Protein AF-A0A0F7CPS7-F1 (afdb_monomer)

Foldseek 3Di:
DDDDDDDDDDDDDDDDDDDDDDDDDDDDDDDDDDDDDDDDDDDDDDDDDDDPDDDDPPDPPDPPDQPAQADDPQADSQQAKDFDFPQWAWDLVQWDDDDRHWIKTWTAHPVGWIKMKTKDFADVPDDWDDWDWDDPPQKIKIWTDDPRMIIIIIGSDPPDDPVSRVNRSVRMDRGGRNRNCVRNPDDPPPDPDPPPPQDPDDPPDDDDDPPPDD

Structure (mmCIF, N/CA/C/O backbone):
data_AF-A0A0F7CPS7-F1
#
_entry.id   AF-A0A0F7CPS7-F1
#
loop_
_atom_site.group_PDB
_atom_site.id
_atom_site.type_symbol
_atom_site.label_atom_id
_atom_site.label_alt_id
_atom_site.label_comp_id
_atom_site.label_asym_id
_atom_site.label_entity_id
_atom_site.label_seq_id
_atom_site.pdbx_PDB_ins_code
_atom_site.Cartn_x
_atom_site.Cartn_y
_atom_site.Cartn_z
_atom_site.occupancy
_atom_site.B_iso_or_equiv
_atom_site.auth_seq_id
_atom_site.auth_comp_id
_atom_site.auth_asym_id
_atom_site.auth_atom_id
_atom_site.pdbx_PDB_model_num
ATOM 1 N N . MET A 1 1 ? 43.759 10.914 8.140 1.00 43.25 1 MET A N 1
ATOM 2 C CA . MET A 1 1 ? 42.700 11.676 7.437 1.00 43.25 1 MET A CA 1
ATOM 3 C C . MET A 1 1 ? 42.920 11.512 5.942 1.00 43.25 1 MET A C 1
ATOM 5 O O . MET A 1 1 ? 44.045 11.711 5.507 1.00 43.25 1 MET A O 1
ATOM 9 N N . ILE A 1 2 ? 41.895 11.122 5.181 1.00 43.28 2 ILE A N 1
ATOM 10 C CA . ILE A 1 2 ? 41.955 10.962 3.717 1.00 43.28 2 ILE A CA 1
ATOM 11 C C . ILE A 1 2 ? 40.740 11.704 3.136 1.00 43.28 2 ILE A C 1
ATOM 13 O O . ILE A 1 2 ? 39.625 11.405 3.561 1.00 43.28 2 ILE A O 1
ATOM 17 N N . PRO A 1 3 ? 40.907 12.678 2.223 1.00 52.75 3 PRO A N 1
ATOM 18 C CA . PRO A 1 3 ? 39.779 13.408 1.651 1.00 52.75 3 PRO A CA 1
ATOM 19 C C . PRO A 1 3 ? 39.120 12.609 0.516 1.00 52.75 3 PRO A C 1
ATOM 21 O O . PRO A 1 3 ? 39.772 12.284 -0.479 1.00 52.75 3 PRO A O 1
ATOM 24 N N . GLN A 1 4 ? 37.818 12.327 0.622 1.00 44.09 4 GLN A N 1
ATOM 25 C CA . GLN A 1 4 ? 37.060 11.768 -0.502 1.00 44.09 4 GLN A CA 1
ATOM 26 C C . GLN A 1 4 ? 36.864 12.810 -1.613 1.00 44.09 4 GLN A C 1
ATOM 28 O O . GLN A 1 4 ? 36.537 13.969 -1.360 1.00 44.09 4 GLN A O 1
ATOM 33 N N . ARG A 1 5 ? 37.029 12.379 -2.869 1.00 46.25 5 ARG A N 1
ATOM 34 C CA . ARG A 1 5 ? 36.699 13.170 -4.063 1.00 46.25 5 ARG A CA 1
ATOM 35 C C . ARG A 1 5 ? 35.263 12.882 -4.503 1.00 46.25 5 ARG A C 1
ATOM 37 O O . ARG A 1 5 ? 34.995 11.813 -5.045 1.00 46.25 5 ARG A O 1
ATOM 44 N N . SER A 1 6 ? 34.362 13.845 -4.335 1.00 44.12 6 SER A N 1
ATOM 45 C CA . SER A 1 6 ? 32.970 13.738 -4.791 1.00 44.12 6 SER A CA 1
ATOM 46 C C . SER A 1 6 ? 32.868 13.830 -6.320 1.00 44.12 6 SER A C 1
ATOM 48 O O . SER A 1 6 ? 32.959 14.915 -6.898 1.00 44.12 6 SER A O 1
ATOM 50 N N . ALA A 1 7 ? 32.661 12.698 -6.994 1.00 48.28 7 ALA A N 1
ATOM 51 C CA . ALA A 1 7 ? 32.502 12.643 -8.447 1.00 48.28 7 ALA A CA 1
ATOM 52 C C . ALA A 1 7 ? 31.068 13.013 -8.875 1.00 48.28 7 ALA A C 1
ATOM 54 O O . ALA A 1 7 ? 30.183 12.163 -8.936 1.00 48.28 7 ALA A O 1
ATOM 55 N N . ARG A 1 8 ? 30.829 14.289 -9.210 1.00 52.19 8 ARG A N 1
ATOM 56 C CA . ARG A 1 8 ? 29.546 14.739 -9.783 1.00 52.19 8 ARG A CA 1
ATOM 57 C C . ARG A 1 8 ? 29.372 14.213 -11.216 1.00 52.19 8 ARG A C 1
ATOM 59 O O . ARG A 1 8 ? 29.856 14.842 -12.157 1.00 52.19 8 ARG A O 1
ATOM 66 N N . ARG A 1 9 ? 28.645 13.107 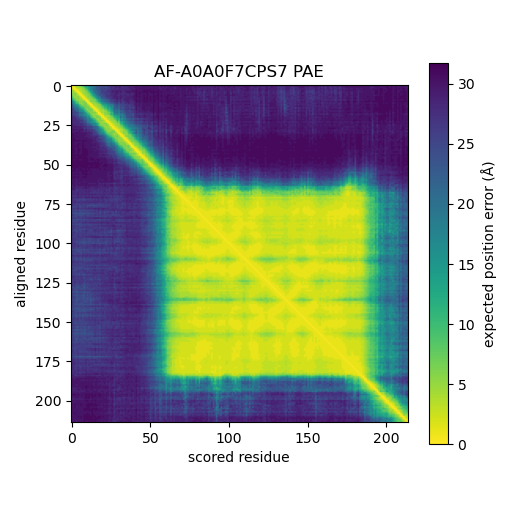-11.404 1.00 51.22 9 ARG A N 1
ATOM 67 C CA . ARG A 1 9 ? 28.102 12.749 -12.725 1.00 51.22 9 ARG A CA 1
ATOM 68 C C . ARG A 1 9 ? 26.898 13.639 -13.036 1.00 51.22 9 ARG A C 1
ATOM 70 O O . ARG A 1 9 ? 25.947 13.688 -12.267 1.00 51.22 9 ARG A O 1
ATOM 77 N N . ARG A 1 10 ? 26.951 14.335 -14.172 1.00 53.69 10 ARG A N 1
ATOM 78 C CA . ARG A 1 10 ? 25.759 14.888 -14.826 1.00 53.69 10 ARG A CA 1
ATOM 79 C C . ARG A 1 10 ? 25.170 13.774 -15.690 1.00 53.69 10 ARG A C 1
ATOM 81 O O . ARG A 1 10 ? 25.932 13.142 -16.419 1.00 53.69 10 ARG A O 1
ATOM 88 N N . LEU A 1 11 ? 23.863 13.551 -15.619 1.00 44.97 11 LEU A N 1
ATOM 89 C CA . LEU A 1 11 ? 23.130 12.772 -16.617 1.00 44.97 11 LEU A CA 1
ATOM 90 C C . LEU A 1 11 ? 22.295 13.718 -17.480 1.00 44.97 11 LEU A C 1
ATOM 92 O O . LEU A 1 11 ? 21.886 14.789 -17.031 1.00 44.97 11 LEU A O 1
ATOM 96 N N . THR A 1 12 ? 22.136 13.342 -18.743 1.00 43.84 12 THR A N 1
ATOM 97 C CA . THR A 1 12 ? 21.610 14.208 -19.799 1.00 43.84 12 THR A CA 1
ATOM 98 C C . THR A 1 12 ? 20.183 13.791 -20.117 1.00 43.84 12 THR A C 1
ATOM 100 O O . THR A 1 12 ? 19.960 12.651 -20.516 1.00 43.84 12 THR A O 1
ATOM 103 N N . THR A 1 13 ? 19.221 14.697 -19.953 1.00 39.47 13 THR A N 1
ATOM 104 C CA . THR A 1 13 ? 17.819 14.433 -20.293 1.00 39.47 13 THR A CA 1
ATOM 105 C C . THR A 1 13 ? 17.659 14.284 -21.805 1.00 39.47 13 THR A C 1
ATOM 107 O O . THR A 1 13 ? 17.805 15.260 -22.539 1.00 39.47 13 THR A O 1
ATOM 110 N N . THR A 1 14 ? 17.321 13.080 -22.262 1.00 49.28 14 THR A N 1
ATOM 111 C CA . THR A 1 14 ? 16.888 12.821 -23.641 1.00 49.28 14 THR A CA 1
ATOM 112 C C . THR A 1 14 ? 15.382 12.600 -23.629 1.00 49.28 14 THR A C 1
ATOM 114 O O . THR A 1 14 ? 14.909 11.597 -23.103 1.00 49.28 14 THR A O 1
ATOM 117 N N . VAL A 1 15 ? 14.626 13.542 -24.191 1.00 48.16 15 VAL A N 1
ATOM 118 C CA . VAL A 1 15 ? 13.176 13.401 -24.378 1.00 48.16 15 VAL A CA 1
ATOM 119 C C . VAL A 1 15 ? 12.927 12.546 -25.618 1.00 48.16 15 VAL A C 1
ATOM 121 O O . VAL A 1 15 ? 13.425 12.881 -26.693 1.00 48.16 15 VAL A O 1
ATOM 124 N N . LEU A 1 16 ? 12.146 11.473 -25.483 1.00 43.84 16 LEU A N 1
ATOM 125 C CA . LEU A 1 16 ? 11.652 10.685 -26.611 1.00 43.84 16 LEU A CA 1
ATOM 126 C C . LEU A 1 16 ? 10.137 10.878 -26.737 1.00 43.84 16 LEU A C 1
ATOM 128 O O . LEU A 1 16 ? 9.399 10.695 -25.774 1.00 43.84 16 LEU A O 1
ATOM 132 N N . LEU A 1 17 ? 9.690 11.275 -27.927 1.00 45.00 17 LEU A N 1
ATOM 133 C CA . LEU A 1 17 ? 8.283 11.491 -28.252 1.00 45.00 17 LEU A CA 1
ATOM 134 C C . LEU A 1 17 ? 7.741 10.234 -28.948 1.00 45.00 17 LEU A C 1
ATOM 136 O O . LEU A 1 17 ? 8.324 9.812 -29.947 1.00 45.00 17 LEU A O 1
ATOM 140 N N . LEU A 1 18 ? 6.645 9.651 -28.453 1.00 39.38 18 LEU A N 1
ATOM 141 C CA . LEU A 1 18 ? 6.032 8.454 -29.042 1.00 39.38 18 LEU A CA 1
ATOM 142 C C . LEU A 1 18 ? 4.661 8.795 -29.670 1.00 39.38 18 LEU A C 1
ATOM 144 O O . LEU A 1 18 ? 3.846 9.432 -29.003 1.00 39.38 18 LEU A O 1
ATOM 148 N N . PRO A 1 19 ? 4.395 8.433 -30.941 1.00 49.16 19 PRO A N 1
ATOM 149 C CA . PRO A 1 19 ? 3.148 8.784 -31.620 1.00 49.16 19 PRO A CA 1
ATOM 150 C C . PRO A 1 19 ? 2.018 7.773 -31.363 1.00 49.16 19 PRO A C 1
ATOM 152 O O . PRO A 1 19 ? 2.243 6.565 -31.340 1.00 49.16 19 PRO A O 1
ATOM 155 N N . LEU A 1 20 ? 0.782 8.275 -31.271 1.00 48.66 20 LEU A N 1
ATOM 156 C CA . LEU A 1 20 ? -0.437 7.459 -31.331 1.00 48.66 20 LEU A CA 1
ATOM 157 C C . LEU A 1 20 ? -0.562 6.749 -32.690 1.00 48.66 20 LEU A C 1
ATOM 159 O O . LEU A 1 20 ? -0.395 7.380 -33.735 1.00 48.66 20 LEU A O 1
ATOM 163 N N . LEU A 1 21 ? -0.987 5.483 -32.673 1.00 46.47 21 LEU A N 1
ATOM 164 C CA . LEU A 1 21 ? -1.561 4.787 -33.828 1.00 46.47 21 LEU A CA 1
ATOM 165 C C . LEU A 1 21 ? -2.890 4.133 -33.420 1.00 46.47 21 LEU A C 1
ATOM 167 O O . LEU A 1 21 ? -2.996 3.576 -32.332 1.00 46.47 21 LEU A O 1
ATOM 171 N N . ALA A 1 22 ? -3.901 4.211 -34.286 1.00 46.78 22 ALA A N 1
ATOM 172 C CA . ALA A 1 22 ? -5.241 3.690 -34.014 1.00 46.78 22 ALA A CA 1
ATOM 173 C C . ALA A 1 22 ? -5.440 2.269 -34.572 1.00 46.78 22 ALA A C 1
ATOM 175 O O . ALA A 1 22 ? -4.937 1.943 -35.647 1.00 46.78 22 ALA A O 1
ATOM 176 N N . LEU A 1 23 ? -6.234 1.458 -33.867 1.00 57.69 23 LEU A N 1
ATOM 177 C CA . LEU A 1 23 ? -6.642 0.110 -34.273 1.00 57.69 23 LEU A CA 1
ATOM 178 C C . LEU A 1 23 ? -8.122 0.103 -34.708 1.00 57.69 23 LEU A C 1
ATOM 180 O O . LEU A 1 23 ? -8.965 0.600 -33.960 1.00 57.69 23 LEU A O 1
ATOM 184 N N . PRO A 1 24 ? -8.472 -0.456 -35.882 1.00 56.38 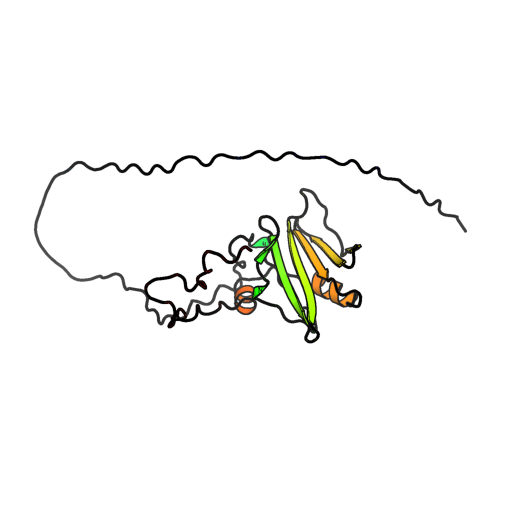24 PRO A N 1
ATOM 185 C CA . PRO A 1 24 ? -9.862 -0.643 -36.288 1.00 56.38 24 PRO A CA 1
ATOM 186 C C . PRO A 1 24 ? -10.440 -1.952 -35.723 1.00 56.38 24 PRO A C 1
ATOM 188 O O . PRO A 1 24 ? -9.882 -3.026 -35.929 1.00 56.38 24 PRO A O 1
ATOM 191 N N . LEU A 1 25 ? -11.599 -1.875 -35.064 1.00 51.16 25 LEU A N 1
ATOM 192 C CA . LEU A 1 25 ? -12.397 -3.050 -34.690 1.00 51.16 25 LEU A CA 1
ATOM 193 C C . LEU A 1 25 ? -13.113 -3.621 -35.925 1.00 51.16 25 LEU A C 1
ATOM 195 O O . LEU A 1 25 ? -13.781 -2.879 -36.647 1.00 51.16 25 LEU A O 1
ATOM 199 N N . THR A 1 26 ? -13.029 -4.937 -36.147 1.00 60.25 26 THR A N 1
ATOM 200 C CA . THR A 1 26 ? -13.682 -5.605 -37.288 1.00 60.25 26 THR A CA 1
ATOM 201 C C . THR A 1 26 ? -14.438 -6.878 -36.907 1.00 60.25 26 THR A C 1
ATOM 203 O O . THR A 1 26 ? -13.822 -7.879 -36.564 1.00 60.25 26 THR A O 1
ATOM 206 N N . ALA A 1 27 ? -15.756 -6.818 -37.129 1.00 52.47 27 ALA A N 1
ATOM 207 C CA . ALA A 1 27 ? -16.698 -7.910 -37.413 1.00 52.47 27 ALA A CA 1
ATOM 208 C C . ALA A 1 27 ? -16.942 -9.020 -36.362 1.00 52.47 27 ALA A C 1
ATOM 210 O O . ALA A 1 27 ? -16.098 -9.866 -36.088 1.00 52.47 27 ALA A O 1
ATOM 211 N N . CYS A 1 28 ? -18.202 -9.110 -35.920 1.00 53.16 28 CYS A N 1
ATOM 212 C CA . CYS A 1 28 ? -18.802 -10.355 -35.431 1.00 53.16 28 CYS A CA 1
ATOM 213 C C . CYS A 1 28 ? -19.165 -11.280 -36.611 1.00 53.16 28 CYS A C 1
ATOM 215 O O . CYS A 1 28 ? -19.476 -10.791 -37.698 1.00 53.16 28 CYS A O 1
ATOM 217 N N . GLY A 1 29 ? -19.235 -12.594 -36.378 1.00 44.75 29 GLY A N 1
ATOM 218 C CA . GLY A 1 29 ? -19.701 -13.562 -37.379 1.00 44.75 29 GLY A CA 1
ATOM 219 C C . GLY A 1 29 ? -19.988 -14.942 -36.787 1.00 44.75 29 GLY A C 1
ATOM 220 O O . GLY A 1 29 ? -19.100 -15.786 -36.739 1.00 44.75 29 GLY A O 1
ATOM 221 N N . SER A 1 30 ? -21.231 -15.171 -36.353 1.00 52.03 30 SER A N 1
ATOM 222 C CA . SER A 1 30 ? -21.700 -16.472 -35.850 1.00 52.03 30 SER A CA 1
ATOM 223 C C . SER A 1 30 ? -22.669 -17.099 -36.852 1.00 52.03 30 SER A C 1
ATOM 225 O O . SER A 1 30 ? -23.877 -16.878 -36.777 1.00 52.03 30 SER A O 1
ATOM 227 N N . GLU A 1 31 ? -22.146 -17.865 -37.808 1.00 51.00 31 GLU A N 1
ATOM 228 C CA . GLU A 1 31 ? -22.962 -18.598 -38.783 1.00 51.00 31 GLU A CA 1
ATOM 229 C C . GLU A 1 31 ? -23.347 -19.983 -38.245 1.00 51.00 31 GLU A C 1
ATOM 231 O O . GLU A 1 31 ? -22.496 -20.794 -37.879 1.00 51.00 31 GLU A O 1
ATOM 236 N N . GLY A 1 32 ? -24.653 -20.255 -38.186 1.00 42.78 32 GLY A N 1
ATOM 237 C CA . GLY A 1 32 ? -25.184 -21.567 -37.820 1.00 42.78 32 GLY A CA 1
ATOM 238 C C . GLY A 1 32 ? -25.246 -22.518 -39.017 1.00 42.78 32 GLY A C 1
ATOM 239 O O . GLY A 1 32 ? -25.474 -22.093 -40.147 1.00 42.78 32 GLY A O 1
ATOM 240 N N . SER A 1 33 ? -25.121 -23.821 -38.760 1.00 43.56 33 SER A N 1
ATOM 241 C CA . SER A 1 33 ? -25.353 -24.878 -39.751 1.00 43.56 33 SER A CA 1
ATOM 242 C C . SER A 1 33 ? -26.352 -25.895 -39.204 1.00 43.56 33 SER A C 1
ATOM 244 O O . SER A 1 33 ? -26.282 -26.263 -38.031 1.00 43.56 33 SER A O 1
ATOM 246 N N . ALA A 1 34 ? -27.308 -26.322 -40.033 1.00 36.66 34 ALA A N 1
ATOM 247 C CA . ALA A 1 34 ? -28.474 -27.085 -39.596 1.00 36.66 34 ALA A CA 1
ATOM 248 C C . ALA A 1 34 ? -28.659 -28.397 -40.377 1.00 36.66 34 ALA A C 1
ATOM 250 O O . ALA A 1 34 ? -29.047 -28.375 -41.544 1.00 36.66 34 ALA A O 1
ATOM 251 N N . ALA A 1 35 ? -28.518 -29.516 -39.653 1.00 41.81 35 ALA A N 1
ATOM 252 C CA . ALA A 1 35 ? -29.002 -30.862 -40.000 1.00 41.81 35 ALA A CA 1
ATOM 253 C C . ALA A 1 35 ? -28.383 -31.504 -41.283 1.00 41.81 35 ALA A C 1
ATOM 255 O O . ALA A 1 35 ? -27.604 -30.858 -41.984 1.00 41.81 35 ALA A O 1
ATOM 256 N N . PRO A 1 36 ? -28.603 -32.816 -41.538 1.00 46.09 36 PRO A N 1
ATOM 257 C CA . PRO A 1 36 ? -29.934 -33.374 -41.794 1.00 46.09 36 PRO A CA 1
ATOM 258 C C . PRO A 1 36 ? -30.339 -34.592 -40.933 1.00 46.09 36 PRO A C 1
ATOM 260 O O . PRO A 1 36 ? -29.538 -35.230 -40.257 1.00 46.09 36 PRO A O 1
ATOM 263 N N . ALA A 1 37 ? -31.635 -34.896 -41.018 1.00 35.03 37 ALA A N 1
ATOM 264 C CA . ALA A 1 37 ? -32.318 -36.135 -40.626 1.00 35.03 37 ALA A CA 1
ATOM 265 C C . ALA A 1 37 ? -31.817 -37.382 -41.407 1.00 35.03 37 ALA A C 1
ATOM 267 O O . ALA A 1 37 ? -31.215 -37.219 -42.466 1.00 35.03 37 ALA A O 1
ATOM 268 N N . ALA A 1 38 ? -32.124 -38.638 -41.047 1.00 38.50 38 ALA A N 1
ATOM 269 C CA . ALA A 1 38 ? -32.603 -39.276 -39.802 1.00 38.50 38 ALA A CA 1
ATOM 270 C C . ALA A 1 38 ? -32.653 -40.810 -40.021 1.00 38.50 38 ALA A C 1
ATOM 272 O O . ALA A 1 38 ? -32.641 -41.253 -41.166 1.00 38.50 38 ALA A O 1
ATOM 273 N N . GLU A 1 39 ? -32.838 -41.604 -38.960 1.00 33.28 39 GLU A N 1
ATOM 274 C CA . GLU A 1 39 ? -33.549 -42.896 -39.034 1.00 33.28 39 GLU A CA 1
ATOM 275 C C . GLU A 1 39 ? -34.284 -43.160 -37.699 1.00 33.28 39 GLU A C 1
ATOM 277 O O . GLU A 1 39 ? -34.026 -42.457 -36.721 1.00 33.28 39 GLU A O 1
ATOM 282 N N . ALA A 1 40 ? -35.253 -44.085 -37.657 1.00 38.44 40 ALA A N 1
ATOM 283 C CA . ALA A 1 40 ? -36.247 -44.164 -36.576 1.00 38.44 40 ALA A CA 1
ATOM 284 C C . ALA A 1 40 ? -36.501 -45.587 -36.041 1.00 38.44 40 ALA A C 1
ATOM 286 O O . ALA A 1 40 ? -36.618 -46.535 -36.816 1.00 38.44 40 ALA A O 1
ATOM 287 N N . ALA A 1 41 ? -36.686 -45.702 -34.720 1.00 36.25 41 ALA A N 1
ATOM 288 C CA . ALA A 1 41 ? -37.250 -46.867 -34.032 1.00 36.25 41 ALA A CA 1
ATOM 289 C C . ALA A 1 41 ? -37.911 -46.441 -32.700 1.00 36.25 41 ALA A C 1
ATOM 291 O O . ALA A 1 41 ? -37.360 -45.611 -31.982 1.00 36.25 41 ALA A O 1
ATOM 292 N N . ASP A 1 42 ? -39.085 -47.003 -32.401 1.00 36.81 42 ASP A N 1
ATOM 293 C CA . ASP A 1 42 ? -39.980 -46.730 -31.255 1.00 36.81 42 ASP A CA 1
ATOM 294 C C . ASP A 1 42 ? -41.008 -47.895 -31.184 1.00 36.81 42 ASP A C 1
ATOM 296 O O . ASP A 1 42 ? -41.212 -48.527 -32.233 1.00 36.81 42 ASP A O 1
ATOM 300 N N . PRO A 1 43 ? -41.684 -48.234 -30.058 1.00 56.56 43 PRO A N 1
ATOM 301 C CA . PRO A 1 43 ? -41.591 -47.751 -28.668 1.00 56.56 43 PRO A CA 1
ATOM 302 C C . PRO A 1 43 ? -40.898 -48.823 -27.763 1.00 56.56 43 PRO A C 1
ATOM 304 O O . PRO A 1 43 ? -40.073 -49.572 -28.276 1.00 56.56 43 PRO A O 1
ATOM 307 N N . THR A 1 44 ? -41.074 -49.037 -26.442 1.00 39.53 44 THR A N 1
ATOM 308 C CA . THR A 1 44 ? -42.144 -48.745 -25.444 1.00 39.53 44 THR A CA 1
ATOM 309 C C . THR A 1 44 ? -41.535 -48.664 -24.002 1.00 39.53 44 THR A C 1
ATOM 311 O O . THR A 1 44 ? -40.335 -48.412 -23.926 1.00 39.53 44 THR A O 1
ATOM 314 N N . PRO A 1 45 ? -42.249 -48.696 -22.844 1.00 49.59 45 PRO A N 1
ATOM 315 C CA . PRO A 1 45 ? -42.149 -47.582 -21.895 1.00 49.59 45 PRO A CA 1
ATOM 316 C C . PRO A 1 45 ? -41.508 -47.880 -20.519 1.00 49.59 45 PRO A C 1
ATOM 318 O O . PRO A 1 45 ? -41.531 -49.006 -20.037 1.00 49.59 45 PRO A O 1
ATOM 321 N N . ALA A 1 46 ? -41.109 -46.782 -19.862 1.00 40.91 46 ALA A N 1
ATOM 322 C CA . ALA A 1 46 ? -41.065 -46.537 -18.411 1.00 40.91 46 ALA A CA 1
ATOM 323 C C . ALA A 1 46 ? -40.256 -47.472 -17.481 1.00 40.91 46 ALA A C 1
ATOM 325 O O . ALA A 1 46 ? -40.689 -48.578 -17.176 1.00 40.91 46 ALA A O 1
ATOM 326 N N . ASP A 1 47 ? -39.242 -46.896 -16.814 1.00 32.62 47 ASP A N 1
ATOM 327 C CA . ASP A 1 47 ? -39.315 -46.781 -15.347 1.00 32.62 47 ASP A CA 1
ATOM 328 C C . ASP A 1 47 ? -38.596 -45.527 -14.779 1.00 32.62 47 ASP A C 1
ATOM 330 O O . ASP A 1 47 ? -37.602 -45.050 -15.317 1.00 32.62 47 ASP A O 1
ATOM 334 N N . THR A 1 48 ? -39.192 -44.998 -13.709 1.00 39.81 48 THR A N 1
ATOM 335 C CA . THR A 1 48 ? -38.720 -44.192 -12.561 1.00 39.81 48 THR A CA 1
ATOM 336 C C . THR A 1 48 ? -37.342 -43.478 -12.533 1.00 39.81 48 THR A C 1
ATOM 338 O O . THR A 1 48 ? -36.285 -44.094 -12.547 1.00 39.81 48 THR A O 1
ATOM 341 N N . SER A 1 49 ? -37.417 -42.170 -12.216 1.00 44.25 49 SER A N 1
ATOM 342 C CA . SER A 1 49 ? -36.476 -41.339 -11.420 1.00 44.25 49 SER A CA 1
ATOM 343 C C . SER A 1 49 ? -35.022 -41.116 -11.878 1.00 44.25 49 SER A C 1
ATOM 345 O O . SER A 1 49 ? -34.123 -41.870 -11.517 1.00 44.25 49 SER A O 1
ATOM 347 N N . ALA A 1 50 ? -34.754 -39.906 -12.383 1.00 40.03 50 ALA A N 1
ATOM 348 C CA . ALA A 1 50 ? -34.143 -38.849 -11.557 1.00 40.03 50 ALA A CA 1
ATOM 349 C C . ALA A 1 50 ? -34.360 -37.470 -12.209 1.00 40.03 50 ALA A C 1
ATOM 351 O O . ALA A 1 50 ? -34.133 -37.312 -13.408 1.00 40.03 50 ALA A O 1
ATOM 352 N N . ALA A 1 51 ? -34.778 -36.469 -11.432 1.00 48.78 51 ALA A N 1
ATOM 353 C CA . ALA A 1 51 ? -34.514 -35.076 -11.789 1.00 48.78 51 ALA A CA 1
ATOM 354 C C . ALA A 1 51 ? -33.119 -34.716 -11.249 1.00 48.78 51 ALA A C 1
ATOM 356 O O . ALA A 1 51 ? -32.766 -35.225 -10.185 1.00 48.78 51 ALA A O 1
ATOM 357 N N . PRO A 1 52 ? -32.322 -33.874 -11.928 1.00 48.28 52 PRO A N 1
ATOM 358 C CA . PRO A 1 52 ? -31.196 -33.238 -11.262 1.00 48.28 52 PRO A CA 1
ATOM 359 C C . PRO A 1 52 ? -31.755 -32.309 -10.181 1.00 48.28 52 PRO A C 1
ATOM 361 O O . PRO A 1 52 ? -32.607 -31.466 -10.481 1.00 48.28 52 PRO A O 1
ATOM 364 N N . ASP A 1 53 ? -31.303 -32.471 -8.940 1.00 46.12 53 ASP A N 1
ATOM 365 C CA . ASP A 1 53 ? -31.638 -31.536 -7.871 1.00 46.12 53 ASP A CA 1
ATOM 366 C C . ASP A 1 53 ? -31.170 -30.129 -8.263 1.00 46.12 53 ASP A C 1
ATOM 368 O O . ASP A 1 53 ? -30.022 -29.918 -8.665 1.00 46.12 53 ASP A O 1
ATOM 372 N N . ALA A 1 54 ? -32.079 -29.158 -8.176 1.00 57.44 54 ALA A N 1
ATOM 373 C CA . ALA A 1 54 ? -31.684 -27.759 -8.205 1.00 57.44 54 ALA A CA 1
ATOM 374 C C . ALA A 1 54 ? -30.971 -27.456 -6.875 1.00 57.44 54 ALA A C 1
ATOM 376 O O . ALA A 1 54 ? -31.497 -27.862 -5.836 1.00 57.44 54 ALA A O 1
ATOM 377 N N . PRO A 1 55 ? -29.809 -26.774 -6.882 1.00 56.00 55 PRO A N 1
ATOM 378 C CA . PRO A 1 55 ? -29.074 -26.487 -5.654 1.00 56.00 55 PRO A CA 1
ATOM 379 C C . PRO A 1 55 ? -29.952 -25.694 -4.681 1.00 56.00 55 PRO A C 1
ATOM 381 O O . PRO A 1 55 ? -30.661 -24.769 -5.092 1.00 56.00 55 PRO A O 1
ATOM 384 N N . ASP A 1 56 ? -29.918 -26.071 -3.403 1.00 56.69 56 ASP A N 1
ATOM 385 C CA . ASP A 1 56 ? -30.689 -25.390 -2.367 1.00 56.69 56 ASP A CA 1
ATOM 386 C C . ASP A 1 56 ? -30.090 -23.987 -2.143 1.00 56.69 56 ASP A C 1
ATOM 388 O O . ASP A 1 56 ? -28.927 -23.885 -1.749 1.00 56.69 56 ASP A O 1
ATOM 392 N N . PRO A 1 57 ? -30.843 -22.887 -2.349 1.00 59.00 57 PRO A N 1
ATOM 393 C CA . PRO A 1 57 ? -30.351 -21.530 -2.091 1.00 59.00 57 PRO A CA 1
ATOM 394 C C . PRO A 1 57 ? -30.112 -21.235 -0.595 1.00 59.00 57 PRO A C 1
ATOM 396 O O . PRO A 1 57 ? -29.789 -20.103 -0.241 1.00 59.00 57 PRO A O 1
ATOM 399 N N . SER A 1 58 ? -30.316 -22.226 0.277 1.00 57.44 58 SER A N 1
ATOM 400 C CA . SER A 1 58 ? -30.068 -22.195 1.720 1.00 57.44 58 SER A CA 1
ATOM 401 C C . SER A 1 58 ? -28.724 -22.818 2.119 1.00 57.44 58 SER A C 1
ATOM 403 O O . SER A 1 58 ? -28.364 -22.749 3.296 1.00 57.44 58 SER A O 1
ATOM 405 N N . GLU A 1 59 ? -28.007 -23.466 1.194 1.00 51.44 59 GLU A N 1
ATOM 406 C CA . GLU A 1 59 ? -26.694 -24.048 1.481 1.00 51.44 59 GLU A CA 1
ATOM 407 C C . GLU A 1 59 ? -25.673 -22.908 1.671 1.00 51.44 59 GLU A C 1
ATOM 409 O O . GLU A 1 59 ? -25.501 -22.084 0.767 1.00 51.44 59 GLU A O 1
ATOM 414 N N . PRO A 1 60 ? -25.042 -22.776 2.856 1.00 59.56 60 PRO A N 1
ATOM 415 C CA . PRO A 1 60 ? -24.047 -21.735 3.074 1.00 59.56 60 PRO A CA 1
ATOM 416 C C . PRO A 1 60 ? -22.865 -21.986 2.138 1.00 59.56 60 PRO A C 1
ATOM 418 O O . PRO A 1 60 ? -22.465 -23.135 1.958 1.00 59.56 60 PRO A O 1
ATOM 421 N N . ALA A 1 61 ? -22.303 -20.919 1.565 1.00 60.28 61 ALA A N 1
ATOM 422 C CA . ALA A 1 61 ? -21.128 -21.033 0.710 1.00 60.28 61 ALA A CA 1
ATOM 423 C C . ALA A 1 61 ? -20.026 -21.820 1.440 1.00 60.28 61 ALA A C 1
ATOM 425 O O . ALA A 1 61 ? -19.645 -21.455 2.556 1.00 60.28 61 ALA A O 1
ATOM 426 N N . ASP A 1 62 ? -19.568 -22.907 0.814 1.00 61.78 62 ASP A N 1
ATOM 427 C CA . ASP A 1 62 ? -18.499 -23.763 1.334 1.00 61.78 62 ASP A CA 1
ATOM 428 C C . ASP A 1 62 ? -17.287 -22.863 1.637 1.00 61.78 62 ASP A C 1
ATOM 430 O O . ASP A 1 62 ? -16.878 -22.105 0.747 1.00 61.78 62 ASP A O 1
ATOM 434 N N . PRO A 1 63 ? -16.773 -22.824 2.884 1.00 64.38 63 PRO A N 1
ATOM 435 C CA . PRO A 1 63 ? -15.736 -21.873 3.258 1.00 64.38 63 PRO A CA 1
ATOM 436 C C . PRO A 1 63 ? -14.523 -22.054 2.349 1.00 64.38 63 PRO A C 1
ATOM 438 O O . 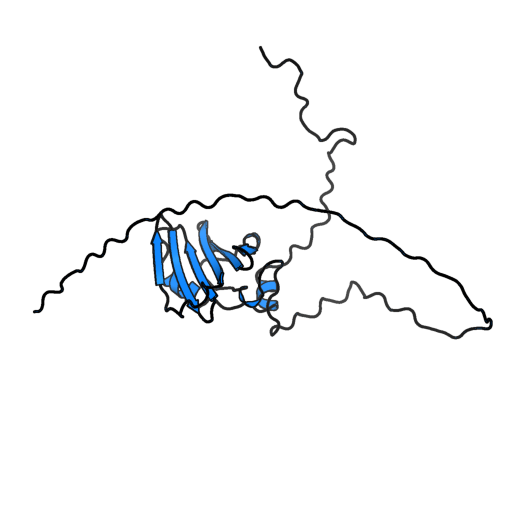PRO A 1 63 ? -13.974 -23.153 2.258 1.00 64.38 63 PRO A O 1
ATOM 441 N N . ALA A 1 64 ? -14.127 -20.966 1.681 1.00 68.56 64 ALA A N 1
ATOM 442 C CA . ALA A 1 64 ? -12.997 -20.959 0.764 1.00 68.56 64 ALA A CA 1
ATOM 443 C C . ALA A 1 64 ? -11.767 -21.587 1.433 1.00 68.56 64 ALA A C 1
ATOM 445 O O . ALA A 1 64 ? -11.472 -21.291 2.593 1.00 68.56 64 ALA A O 1
ATOM 446 N N . ASP A 1 65 ? -11.064 -22.460 0.706 1.00 75.69 65 ASP A N 1
ATOM 447 C CA . ASP A 1 65 ? -9.829 -23.068 1.197 1.00 75.69 65 ASP A CA 1
ATOM 448 C C . ASP A 1 65 ? -8.838 -21.942 1.549 1.00 75.69 65 ASP A C 1
ATOM 450 O O . ASP A 1 65 ? -8.438 -21.205 0.647 1.00 75.69 65 ASP A O 1
ATOM 454 N N . PRO A 1 66 ? -8.414 -21.785 2.819 1.00 74.50 66 PRO A N 1
ATOM 455 C CA . PRO A 1 66 ? -7.462 -20.743 3.209 1.00 74.50 66 PRO A CA 1
ATOM 456 C C . PRO A 1 66 ? -6.045 -21.003 2.663 1.00 74.50 66 PRO A C 1
ATOM 458 O O . PRO A 1 66 ? -5.129 -20.233 2.908 1.00 74.50 66 PRO A O 1
ATOM 461 N N . SER A 1 67 ? -5.828 -22.102 1.932 1.00 80.94 67 SER A N 1
ATOM 462 C CA . SER A 1 67 ? -4.618 -22.333 1.133 1.00 80.94 67 SER A CA 1
ATOM 463 C C . SER A 1 67 ? -4.781 -21.938 -0.343 1.00 80.94 67 SER A C 1
ATOM 465 O O . SER A 1 67 ? -3.819 -22.052 -1.107 1.00 80.94 67 SER A O 1
ATOM 467 N N . ALA A 1 68 ? -5.975 -21.514 -0.775 1.00 86.06 68 ALA A N 1
ATOM 468 C CA . ALA A 1 68 ? -6.203 -21.019 -2.127 1.00 86.06 68 ALA A CA 1
ATOM 469 C C . ALA A 1 68 ? -5.664 -19.584 -2.279 1.00 86.06 68 ALA A C 1
ATOM 471 O O . ALA A 1 68 ? -5.824 -18.766 -1.367 1.00 86.06 68 ALA A O 1
ATOM 472 N N . PRO A 1 69 ? -5.046 -19.251 -3.428 1.00 84.81 69 PRO A N 1
ATOM 473 C CA . PRO A 1 69 ? -4.649 -17.880 -3.709 1.00 84.81 69 PRO A CA 1
ATOM 474 C C . PRO A 1 69 ? -5.886 -16.982 -3.786 1.00 84.81 69 PRO A C 1
ATOM 476 O O . PRO A 1 69 ? -6.933 -17.399 -4.285 1.00 84.81 69 PRO A O 1
ATOM 479 N N . ALA A 1 70 ? -5.753 -15.738 -3.333 1.00 91.56 70 ALA A N 1
ATOM 480 C CA . ALA A 1 70 ? -6.776 -14.729 -3.550 1.00 91.56 70 ALA A CA 1
ATOM 481 C C . ALA A 1 70 ? -7.046 -14.514 -5.056 1.00 91.56 70 ALA A C 1
ATOM 483 O O . ALA A 1 70 ? -6.125 -14.512 -5.872 1.00 91.56 70 ALA A O 1
ATOM 484 N N . GLU A 1 71 ? -8.308 -14.281 -5.426 1.00 92.75 71 GLU A N 1
ATOM 485 C CA . GLU A 1 71 ? -8.705 -13.897 -6.785 1.00 92.75 71 GLU A CA 1
ATOM 486 C C . GLU A 1 71 ? -9.447 -12.555 -6.758 1.00 92.75 71 GLU A C 1
ATOM 488 O O . GLU A 1 71 ? -10.383 -12.365 -5.982 1.00 92.75 71 GLU A O 1
ATOM 493 N N . PHE A 1 72 ? -9.062 -11.623 -7.636 1.00 92.69 72 PHE A N 1
ATOM 494 C CA . PHE A 1 72 ? -9.759 -10.349 -7.823 1.00 92.69 72 PHE A CA 1
ATOM 495 C C . PHE A 1 72 ? -9.860 -10.020 -9.325 1.00 92.69 72 PHE A C 1
ATOM 497 O O . PHE A 1 72 ? -8.857 -10.130 -10.037 1.00 92.69 72 PHE A O 1
ATOM 504 N N . PRO A 1 73 ? -11.031 -9.609 -9.853 1.00 94.19 73 PRO A N 1
ATOM 505 C CA . PRO A 1 73 ? -11.212 -9.386 -11.288 1.00 94.19 73 PRO A CA 1
ATOM 506 C C . PRO A 1 73 ? -10.227 -8.372 -11.892 1.00 94.19 73 PRO A C 1
ATOM 508 O O . PRO A 1 73 ? -10.255 -7.187 -11.567 1.00 94.19 73 PRO A O 1
ATOM 511 N N . GLY A 1 74 ? -9.394 -8.841 -12.826 1.00 95.44 74 GLY A N 1
ATOM 512 C CA . GLY A 1 74 ? -8.411 -8.019 -13.543 1.00 95.44 74 GLY A CA 1
ATOM 513 C C . GLY A 1 74 ? -7.058 -7.854 -12.842 1.00 95.44 74 GLY A C 1
ATOM 514 O O . GLY A 1 74 ? -6.211 -7.144 -13.371 1.00 95.44 74 GLY A O 1
ATOM 515 N N . VAL A 1 75 ? -6.843 -8.505 -11.696 1.00 97.38 75 VAL A N 1
ATOM 516 C CA . VAL A 1 75 ? -5.566 -8.509 -10.966 1.00 97.38 75 VAL A CA 1
ATOM 517 C C . VAL A 1 75 ? -4.930 -9.891 -11.097 1.00 97.38 75 VAL A C 1
ATOM 519 O O . VAL A 1 75 ? -5.632 -10.903 -11.057 1.00 97.38 75 VAL A O 1
ATOM 522 N N . ALA A 1 76 ? -3.609 -9.961 -11.247 1.00 94.88 76 ALA A N 1
ATOM 523 C CA . ALA A 1 76 ? -2.901 -11.236 -11.186 1.00 94.88 76 ALA A CA 1
ATOM 524 C C . ALA A 1 76 ? -2.862 -11.753 -9.729 1.00 94.88 76 ALA A C 1
ATOM 526 O O . ALA A 1 76 ? -2.428 -10.999 -8.854 1.00 94.88 76 ALA A O 1
ATOM 527 N N . PRO A 1 77 ? -3.280 -13.004 -9.433 1.00 94.94 77 PRO A N 1
ATOM 528 C CA . PRO A 1 77 ? -3.345 -13.530 -8.064 1.00 94.94 77 PRO A CA 1
ATOM 529 C C . PRO A 1 77 ? -2.053 -13.363 -7.257 1.00 94.94 77 PRO A C 1
ATOM 531 O O . PRO A 1 77 ? -2.095 -13.012 -6.083 1.00 94.94 77 PRO A O 1
ATOM 534 N N . GLU A 1 78 ? -0.888 -13.525 -7.891 1.00 95.62 78 GLU A N 1
ATOM 535 C CA . GLU A 1 78 ? 0.421 -13.366 -7.249 1.00 95.62 78 GLU A CA 1
ATOM 536 C C . GLU A 1 78 ? 0.805 -11.911 -6.904 1.00 95.62 78 GLU A C 1
ATOM 538 O O . GLU A 1 78 ? 1.865 -11.684 -6.324 1.00 95.62 78 GLU A O 1
ATOM 543 N N . LEU A 1 79 ? -0.030 -10.929 -7.263 1.00 98.25 79 LEU A N 1
ATOM 544 C CA . LEU A 1 79 ? 0.138 -9.509 -6.938 1.00 98.25 79 LEU A CA 1
ATOM 545 C C . L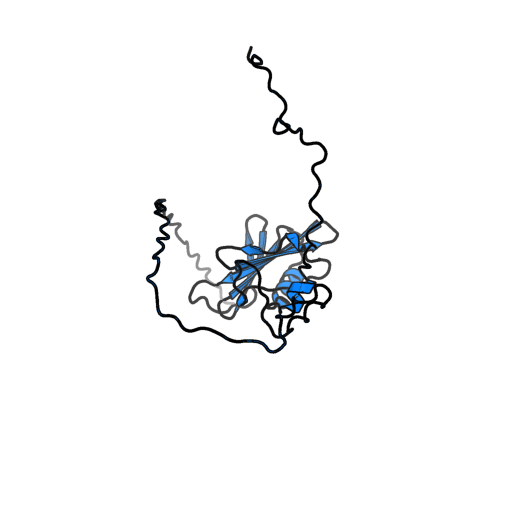EU A 1 79 ? -0.877 -9.013 -5.894 1.00 98.25 79 LEU A C 1
ATOM 547 O O . LEU A 1 79 ? -0.717 -7.904 -5.385 1.00 98.25 79 LEU A O 1
ATOM 551 N N . ILE A 1 80 ? -1.886 -9.810 -5.523 1.00 98.31 80 ILE A N 1
ATOM 552 C CA . ILE A 1 80 ? -2.856 -9.436 -4.485 1.00 98.31 80 ILE A CA 1
ATOM 553 C C . ILE A 1 80 ? -2.184 -9.561 -3.116 1.00 98.31 80 ILE A C 1
ATOM 555 O O . ILE A 1 80 ? -1.861 -10.654 -2.657 1.00 98.31 80 ILE A O 1
ATOM 559 N N . TYR A 1 81 ? -1.961 -8.422 -2.467 1.00 98.56 81 TYR A N 1
ATOM 560 C CA . TYR A 1 81 ? -1.266 -8.319 -1.183 1.00 98.56 81 TYR A CA 1
ATOM 561 C C . TYR A 1 81 ? -2.089 -7.522 -0.172 1.00 98.56 81 TYR A C 1
ATOM 563 O O . TYR A 1 81 ? -2.773 -6.558 -0.525 1.00 98.56 81 TYR A O 1
ATOM 571 N N . LEU A 1 82 ? -1.937 -7.858 1.103 1.00 98.50 82 LEU A N 1
ATOM 572 C CA . LEU A 1 82 ? -2.441 -7.075 2.226 1.00 98.50 82 LEU A CA 1
ATOM 573 C C . LEU A 1 82 ? -1.296 -6.727 3.183 1.00 98.50 82 LEU A C 1
ATOM 575 O O . LEU A 1 82 ? -0.205 -7.293 3.137 1.00 98.50 82 LEU A O 1
ATOM 579 N N . THR A 1 83 ? -1.532 -5.733 4.035 1.00 98.56 83 THR A N 1
ATOM 580 C CA . THR A 1 83 ? -0.647 -5.353 5.140 1.00 98.56 83 THR A CA 1
ATOM 581 C C . THR A 1 83 ? -1.464 -4.912 6.348 1.00 98.56 83 THR A C 1
ATOM 583 O O . THR A 1 83 ? -2.559 -4.366 6.211 1.00 98.56 83 THR A O 1
ATOM 586 N N . GLU A 1 84 ? -0.899 -5.061 7.541 1.00 97.62 84 GLU A N 1
ATOM 587 C CA . GLU A 1 84 ? -1.345 -4.310 8.713 1.00 97.62 84 GLU A CA 1
ATOM 588 C C . GLU A 1 84 ? -0.619 -2.959 8.768 1.00 97.62 84 GLU A C 1
ATOM 590 O O . GLU A 1 84 ? 0.568 -2.876 8.447 1.00 97.62 84 GLU A O 1
ATOM 595 N N . ILE A 1 85 ? -1.308 -1.894 9.193 1.00 98.06 85 ILE A N 1
ATOM 596 C CA . ILE A 1 85 ? -0.686 -0.594 9.482 1.00 98.06 85 ILE A CA 1
ATOM 597 C C . ILE A 1 85 ? -1.281 -0.035 10.785 1.00 98.06 85 ILE A C 1
ATOM 599 O O . ILE A 1 85 ? -2.443 0.378 10.796 1.00 98.06 85 ILE A O 1
ATOM 603 N N . PRO A 1 86 ? -0.518 0.015 11.894 1.00 96.88 86 PRO A N 1
ATOM 604 C CA . PRO A 1 86 ? -0.993 0.557 13.164 1.00 96.88 86 PRO A CA 1
ATOM 605 C C . PRO A 1 86 ? -1.705 1.916 13.041 1.00 96.88 86 PRO A C 1
ATOM 607 O O . PRO A 1 86 ? -1.210 2.857 12.419 1.00 96.88 86 PRO A O 1
ATOM 610 N N . GLY A 1 87 ? -2.889 2.016 13.653 1.00 96.75 87 GLY A N 1
ATOM 611 C CA . GLY A 1 87 ? -3.710 3.235 13.658 1.00 96.75 87 GLY A CA 1
ATOM 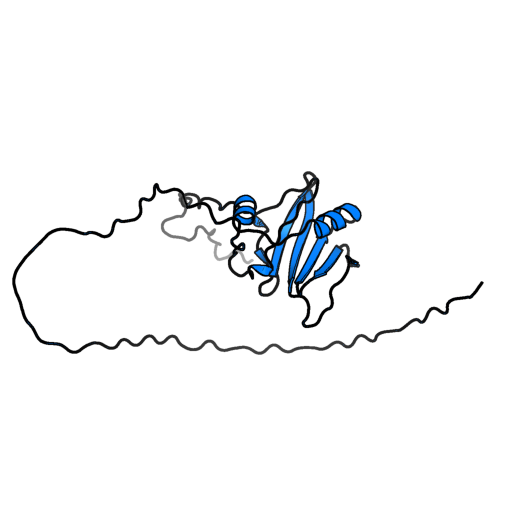612 C C . GLY A 1 87 ? -4.461 3.542 12.355 1.00 96.75 87 GLY A C 1
ATOM 613 O O . GLY A 1 87 ? -5.126 4.578 12.291 1.00 96.75 87 GLY A O 1
ATOM 614 N N . HIS A 1 88 ? -4.381 2.664 11.351 1.00 98.12 88 HIS A N 1
ATOM 615 C CA . HIS A 1 88 ? -5.099 2.773 10.083 1.00 98.12 88 HIS A CA 1
ATOM 616 C C . HIS A 1 88 ? -5.989 1.543 9.856 1.00 98.12 88 HIS A C 1
ATOM 618 O O . HIS A 1 88 ? -5.704 0.457 10.356 1.00 98.12 88 HIS A O 1
ATOM 624 N N . THR A 1 89 ? -7.045 1.714 9.065 1.00 97.94 89 THR A N 1
ATOM 625 C CA . THR A 1 89 ? -7.945 0.640 8.624 1.00 97.94 89 THR A CA 1
ATOM 626 C C . THR A 1 89 ? -7.958 0.607 7.101 1.00 97.94 89 THR A C 1
ATOM 628 O O . THR A 1 89 ? -7.942 1.666 6.471 1.00 97.94 89 THR A O 1
ATOM 631 N N . LEU A 1 90 ? -8.004 -0.582 6.498 1.00 98.25 90 LEU A N 1
ATOM 632 C CA . LEU A 1 90 ? -8.244 -0.730 5.061 1.00 98.25 90 LEU A CA 1
ATOM 633 C C . LEU A 1 90 ? -9.555 -0.025 4.664 1.00 98.25 90 LEU A C 1
ATOM 635 O O . LEU A 1 90 ? -10.543 -0.080 5.394 1.00 98.25 90 LEU A O 1
ATOM 639 N N . ALA A 1 91 ? -9.566 0.624 3.504 1.00 97.44 91 ALA A N 1
ATOM 640 C CA . ALA A 1 91 ? -10.757 1.173 2.867 1.00 97.44 91 ALA A CA 1
ATOM 641 C C . ALA A 1 91 ? -11.176 0.242 1.709 1.00 97.44 91 ALA A C 1
ATOM 643 O O . ALA A 1 91 ? -10.613 0.379 0.619 1.00 97.44 91 ALA A O 1
ATOM 644 N N . PRO A 1 92 ? -12.124 -0.702 1.889 1.00 96.12 92 PRO A N 1
ATOM 645 C CA . PRO A 1 92 ? -12.372 -1.771 0.913 1.00 96.12 92 PRO A CA 1
ATOM 646 C C . PRO A 1 92 ? -12.711 -1.263 -0.492 1.00 96.12 92 PRO A C 1
ATOM 648 O O . PRO A 1 92 ? -12.201 -1.768 -1.485 1.00 96.12 92 PRO A O 1
ATOM 651 N N . GLN A 1 93 ? -13.470 -0.168 -0.580 1.00 95.25 93 GLN A N 1
ATOM 652 C CA . GLN A 1 93 ? -13.847 0.497 -1.831 1.00 95.25 93 GLN A CA 1
ATOM 653 C C . GLN A 1 93 ? -12.683 1.161 -2.599 1.00 95.25 93 GLN A C 1
ATOM 655 O O . GLN A 1 93 ? -12.914 1.779 -3.636 1.00 95.25 93 GLN A O 1
ATOM 660 N N . SER A 1 94 ? -11.456 1.101 -2.073 1.00 97.06 94 SER A N 1
ATOM 661 C CA . SER A 1 94 ? -10.232 1.568 -2.740 1.00 97.06 94 SER A CA 1
ATOM 662 C C . SER A 1 94 ? -9.378 0.438 -3.322 1.00 97.06 94 SER A C 1
ATOM 664 O O . SER A 1 94 ? -8.375 0.728 -3.968 1.00 97.06 94 SER A O 1
ATOM 666 N N . ALA A 1 95 ? -9.744 -0.823 -3.078 1.00 97.81 95 ALA A N 1
ATOM 667 C CA . ALA A 1 95 ? -9.012 -1.977 -3.578 1.00 97.81 95 ALA A CA 1
ATOM 668 C C . ALA A 1 95 ? -9.319 -2.240 -5.062 1.00 97.81 95 ALA A C 1
ATOM 670 O O . ALA A 1 95 ? -10.483 -2.215 -5.474 1.00 97.81 95 ALA A O 1
ATOM 671 N N . GLY A 1 96 ? -8.290 -2.497 -5.871 1.00 97.19 96 GLY A N 1
ATOM 672 C CA . GLY A 1 96 ? -8.472 -2.810 -7.286 1.00 97.19 96 GLY A CA 1
ATOM 673 C C . GLY A 1 96 ? -7.193 -2.806 -8.122 1.00 97.19 96 GLY A C 1
ATOM 674 O O . GLY A 1 96 ? -6.079 -2.861 -7.603 1.00 97.19 96 GLY A O 1
ATOM 675 N N . VAL A 1 97 ? -7.384 -2.755 -9.444 1.00 98.06 97 VAL A N 1
ATOM 676 C CA . VAL A 1 97 ? -6.309 -2.851 -10.443 1.00 98.06 97 VAL A CA 1
ATOM 677 C C . VAL A 1 97 ? -5.475 -1.567 -10.503 1.00 98.06 97 VAL A C 1
ATOM 679 O O . VAL A 1 97 ? -6.018 -0.470 -10.649 1.00 98.06 97 VAL A O 1
ATOM 682 N N . ILE A 1 98 ? -4.150 -1.719 -10.490 1.00 95.12 98 ILE A N 1
ATOM 683 C CA . ILE A 1 98 ? -3.169 -0.682 -10.831 1.00 95.12 98 ILE A CA 1
ATOM 684 C C . ILE A 1 98 ? -2.357 -1.145 -12.048 1.00 95.12 98 ILE A C 1
ATOM 686 O O . ILE A 1 98 ? -1.919 -2.289 -12.125 1.00 95.12 98 ILE A O 1
ATOM 690 N N . GLY A 1 99 ? -2.142 -0.247 -13.013 1.00 94.44 99 GLY A N 1
ATOM 691 C CA . GLY A 1 99 ? -1.376 -0.558 -14.222 1.00 94.44 99 GLY A CA 1
AT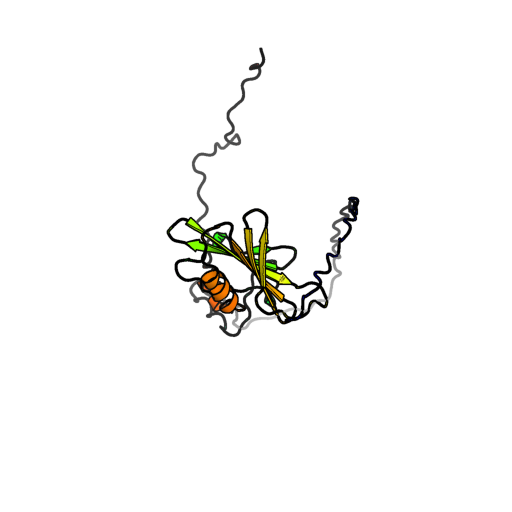OM 692 C C . GLY A 1 99 ? -2.149 -1.458 -15.193 1.00 94.44 99 GLY A C 1
ATOM 693 O O . GLY A 1 99 ? -3.213 -1.066 -15.671 1.00 94.44 99 GLY A O 1
ATOM 694 N N . GLU A 1 100 ? -1.577 -2.619 -15.523 1.00 93.81 100 GLU A N 1
ATOM 695 C CA . GLU A 1 100 ? -2.170 -3.619 -16.429 1.00 93.81 100 GLU A CA 1
ATOM 696 C C . GLU A 1 100 ? -2.838 -4.769 -15.657 1.00 93.81 100 GLU A C 1
ATOM 698 O O . GLU A 1 100 ? -3.991 -5.090 -15.935 1.00 93.81 100 GLU A O 1
ATOM 703 N N . ASP A 1 101 ? -2.137 -5.346 -14.675 1.00 96.50 101 ASP A N 1
ATOM 704 C CA . ASP A 1 101 ? -2.596 -6.473 -13.848 1.00 96.50 101 ASP A CA 1
ATOM 705 C C . ASP A 1 101 ? -2.206 -6.362 -12.358 1.00 96.50 101 ASP A C 1
ATOM 707 O O . ASP A 1 101 ? -2.394 -7.310 -11.592 1.00 96.50 101 ASP A O 1
ATOM 711 N N . GLY A 1 102 ? -1.645 -5.219 -11.949 1.00 97.75 102 GLY A N 1
ATOM 712 C CA . GLY A 1 102 ? -1.179 -4.958 -10.590 1.00 97.75 102 GLY A CA 1
ATOM 713 C C . GLY A 1 102 ? -2.305 -4.645 -9.609 1.00 97.75 102 GLY A C 1
ATOM 714 O O . GLY A 1 102 ? -3.465 -4.466 -9.977 1.00 97.75 102 GLY A O 1
ATOM 715 N N . TRP A 1 103 ? -1.942 -4.547 -8.338 1.00 98.44 103 TRP A N 1
ATOM 716 C CA . TRP A 1 103 ? -2.843 -4.370 -7.207 1.00 98.44 103 TRP A CA 1
ATOM 717 C C . TRP A 1 103 ? -2.576 -3.062 -6.471 1.00 98.44 103 TRP A C 1
ATOM 719 O O . TRP A 1 103 ? -1.430 -2.620 -6.350 1.00 98.44 103 TRP A O 1
ATOM 729 N N . GLY A 1 104 ? -3.614 -2.490 -5.873 1.00 98.44 104 GLY A N 1
ATOM 730 C CA . GLY A 1 104 ? -3.426 -1.560 -4.770 1.00 98.44 104 GLY A CA 1
ATOM 731 C C . GLY A 1 104 ? -4.682 -1.317 -3.954 1.00 98.44 104 GLY A C 1
ATOM 732 O O . GLY A 1 104 ? -5.795 -1.615 -4.385 1.00 98.44 104 GLY A O 1
ATOM 733 N N . CYS A 1 105 ? -4.479 -0.780 -2.755 1.00 98.62 105 CYS A N 1
ATOM 734 C CA . CYS A 1 105 ? -5.532 -0.418 -1.814 1.00 98.62 105 CYS A CA 1
ATOM 735 C C . CYS A 1 105 ? -5.049 0.671 -0.839 1.00 98.62 105 CYS A C 1
ATOM 737 O O . CYS A 1 105 ? -3.851 0.855 -0.616 1.00 98.62 105 CYS A O 1
ATOM 739 N N . SER A 1 106 ? -5.980 1.425 -0.254 1.00 98.56 106 SER A N 1
ATOM 740 C CA . SER A 1 106 ? -5.687 2.505 0.697 1.00 98.56 106 SER A CA 1
ATOM 741 C C . SER A 1 106 ? -6.053 2.139 2.134 1.00 98.56 106 SER A C 1
ATOM 743 O O . SER A 1 106 ? -7.131 1.617 2.411 1.00 98.56 106 SER A O 1
ATOM 745 N N . TYR A 1 107 ? -5.176 2.511 3.059 1.00 98.62 107 TYR A N 1
ATOM 746 C CA . TYR A 1 107 ? -5.340 2.423 4.502 1.00 98.62 107 TYR A CA 1
ATOM 747 C C . TYR A 1 107 ? -5.520 3.832 5.069 1.00 98.62 107 TYR A C 1
ATOM 749 O O . TYR A 1 107 ? -4.665 4.701 4.885 1.00 98.62 107 TYR A O 1
ATOM 757 N N . VAL A 1 108 ? -6.635 4.071 5.757 1.00 98.31 108 VAL A N 1
ATOM 758 C CA . VAL A 1 108 ? -7.028 5.388 6.273 1.00 98.31 108 VAL A CA 1
ATOM 759 C C . VAL A 1 108 ? -6.934 5.442 7.794 1.00 98.31 108 VAL A C 1
ATOM 761 O O . VAL A 1 108 ? -7.369 4.525 8.490 1.00 98.31 108 VAL A O 1
ATOM 764 N N . SER A 1 109 ? -6.368 6.521 8.329 1.00 97.12 109 SER A N 1
ATOM 765 C CA . SER A 1 109 ? -6.303 6.766 9.770 1.00 97.12 109 SER A CA 1
ATOM 766 C C . SER A 1 109 ? -7.580 7.434 10.287 1.00 97.12 109 SER A C 1
ATOM 768 O O . SER A 1 109 ? -8.300 8.117 9.554 1.00 97.12 109 SER A O 1
ATOM 770 N N . ALA A 1 110 ? -7.811 7.351 11.599 1.00 93.12 110 ALA A N 1
ATOM 771 C CA . ALA A 1 110 ? -8.896 8.080 12.264 1.00 93.12 110 ALA A CA 1
ATOM 772 C C . ALA A 1 110 ? -8.775 9.624 12.181 1.00 93.12 110 ALA A C 1
ATOM 774 O O . ALA A 1 110 ? -9.714 10.329 12.548 1.00 93.12 110 ALA A O 1
ATOM 775 N N . THR A 1 111 ? -7.640 10.162 11.712 1.00 92.25 111 THR A N 1
ATOM 776 C CA . THR A 1 111 ? -7.430 11.600 11.456 1.00 92.25 111 THR A CA 1
ATOM 777 C C . THR A 1 111 ? -7.546 11.982 9.975 1.00 92.25 111 THR A C 1
ATOM 779 O O . THR A 1 111 ? -7.409 13.160 9.652 1.00 92.25 111 THR A O 1
ATOM 782 N N . GLY A 1 112 ? -7.813 11.025 9.077 1.00 92.50 112 GLY A N 1
ATOM 783 C CA . GLY A 1 112 ? -7.884 11.246 7.628 1.00 92.50 112 GLY A CA 1
ATOM 784 C C . GLY A 1 112 ? -6.534 11.188 6.901 1.00 92.50 112 GLY A C 1
ATOM 785 O O . GLY A 1 112 ? -6.478 11.474 5.706 1.00 92.50 112 GLY A O 1
ATOM 786 N N . GLY A 1 113 ? -5.455 10.801 7.590 1.00 95.56 113 GLY A N 1
ATOM 787 C CA . GLY A 1 113 ? -4.202 10.414 6.936 1.00 95.56 113 GLY A CA 1
ATOM 788 C C . GLY A 1 113 ? -4.419 9.160 6.087 1.00 95.56 113 GLY A C 1
ATOM 789 O O . GLY A 1 113 ? -5.240 8.313 6.438 1.00 95.56 113 GLY A O 1
ATOM 790 N N . THR A 1 114 ? -3.731 9.050 4.950 1.00 98.00 114 THR A N 1
ATOM 791 C CA . THR A 1 114 ? -3.886 7.920 4.018 1.00 98.00 114 THR A CA 1
ATOM 792 C C . THR A 1 114 ? -2.525 7.362 3.624 1.00 98.00 114 THR A C 1
ATOM 794 O O . THR A 1 114 ? -1.604 8.120 3.306 1.00 98.00 114 THR A O 1
ATOM 797 N N . ILE A 1 115 ? -2.413 6.037 3.634 1.00 98.69 115 ILE A N 1
ATOM 798 C CA . ILE A 1 115 ? -1.254 5.279 3.167 1.00 98.69 115 ILE A CA 1
ATOM 799 C C . ILE A 1 115 ? -1.754 4.262 2.138 1.00 98.69 115 ILE A C 1
ATOM 801 O O . ILE A 1 115 ? -2.678 3.506 2.410 1.00 98.69 115 ILE A O 1
ATOM 805 N N . GLU A 1 116 ? -1.167 4.253 0.951 1.00 98.75 116 GLU A N 1
ATOM 806 C CA . GLU A 1 116 ? -1.560 3.408 -0.176 1.00 98.75 116 GLU A CA 1
ATOM 807 C C . GLU A 1 116 ? -0.548 2.267 -0.344 1.00 98.75 116 GLU A C 1
ATOM 809 O O . GLU A 1 116 ? 0.650 2.518 -0.495 1.00 98.75 116 GLU A O 1
ATOM 814 N N . LEU A 1 117 ? -1.018 1.020 -0.320 1.00 98.88 117 LEU A N 1
ATOM 815 C CA . LEU A 1 117 ? -0.245 -0.145 -0.745 1.00 98.88 117 LEU A CA 1
ATOM 816 C C . LEU A 1 117 ? -0.394 -0.292 -2.262 1.00 98.88 117 LEU A C 1
ATOM 818 O O . LEU A 1 117 ? -1.511 -0.259 -2.778 1.00 98.88 117 LEU A O 1
ATOM 822 N N . ARG A 1 118 ? 0.721 -0.498 -2.964 1.00 98.75 118 ARG A N 1
ATOM 823 C CA . ARG A 1 118 ? 0.765 -0.867 -4.384 1.00 98.75 118 ARG A CA 1
ATOM 824 C C . ARG A 1 118 ? 1.658 -2.077 -4.584 1.00 98.75 118 ARG A C 1
ATOM 826 O O . ARG A 1 118 ? 2.744 -2.139 -4.002 1.00 98.75 118 ARG A O 1
ATOM 833 N N . VAL A 1 119 ? 1.228 -2.996 -5.436 1.00 98.75 119 VAL A N 1
ATOM 834 C CA . VAL A 1 119 ? 2.000 -4.170 -5.834 1.00 98.75 119 VAL A CA 1
ATOM 835 C C . VAL A 1 119 ? 1.913 -4.349 -7.344 1.00 98.75 119 VAL A C 1
ATOM 837 O O . VAL A 1 119 ? 0.847 -4.570 -7.907 1.00 98.75 119 VAL A O 1
ATOM 840 N N . GLU A 1 120 ? 3.057 -4.230 -8.005 1.00 98.44 120 GLU A N 1
ATOM 841 C CA . GLU A 1 120 ? 3.189 -4.264 -9.463 1.00 98.44 120 GLU A CA 1
ATOM 842 C C . GLU A 1 120 ? 4.305 -5.244 -9.849 1.00 98.44 120 GLU A C 1
ATOM 844 O O . GLU A 1 120 ? 5.207 -5.532 -9.054 1.00 98.44 120 GLU A O 1
ATOM 849 N N . ARG A 1 121 ? 4.300 -5.747 -11.087 1.00 98.12 121 ARG A N 1
ATOM 850 C CA . ARG A 1 121 ? 5.446 -6.516 -11.597 1.00 98.12 121 ARG A CA 1
ATOM 851 C C . ARG A 1 121 ? 6.677 -5.613 -11.659 1.00 98.12 121 ARG A C 1
ATOM 853 O O . ARG A 1 121 ? 6.613 -4.491 -12.155 1.00 98.12 121 ARG A O 1
ATOM 860 N N . ALA A 1 122 ? 7.811 -6.099 -11.165 1.00 97.56 122 ALA A N 1
ATOM 861 C CA . ALA A 1 122 ? 9.073 -5.394 -11.321 1.00 97.56 122 ALA A CA 1
ATOM 862 C C . ALA A 1 122 ? 9.552 -5.460 -12.782 1.00 97.56 122 ALA A C 1
ATOM 864 O O . ALA A 1 122 ? 9.276 -6.421 -13.502 1.00 97.56 122 ALA A O 1
ATOM 865 N N . GLU A 1 123 ? 10.314 -4.448 -13.203 1.00 95.75 123 GLU A N 1
ATOM 866 C CA . GLU A 1 123 ? 10.936 -4.394 -14.533 1.00 95.75 123 GLU A CA 1
ATOM 867 C C . GLU A 1 123 ? 11.686 -5.705 -14.866 1.00 95.75 123 GLU A C 1
ATOM 869 O O . GLU A 1 123 ? 12.422 -6.211 -14.011 1.00 95.75 123 GLU A O 1
ATOM 874 N N . PRO A 1 124 ? 11.562 -6.270 -16.085 1.00 94.88 124 PRO A N 1
ATOM 875 C CA . PRO A 1 124 ? 12.168 -7.556 -16.427 1.00 94.88 124 PRO A CA 1
ATOM 876 C C . PRO A 1 124 ? 13.684 -7.613 -16.180 1.00 94.88 124 PRO A C 1
ATOM 878 O O . PRO A 1 124 ? 14.480 -6.969 -16.864 1.00 94.88 124 PRO A O 1
ATOM 881 N N . GLY A 1 125 ? 14.094 -8.437 -15.211 1.00 94.81 125 GLY A N 1
ATOM 882 C CA . GLY A 1 125 ? 15.494 -8.568 -14.792 1.00 94.81 125 GLY A CA 1
ATOM 883 C C . GLY A 1 125 ? 15.948 -7.558 -13.729 1.00 94.81 125 GLY A C 1
ATOM 884 O O . GLY A 1 125 ? 17.150 -7.467 -13.466 1.00 94.81 125 GLY A O 1
ATOM 885 N N . ALA A 1 126 ? 15.026 -6.821 -13.104 1.00 96.50 126 ALA A N 1
ATOM 886 C CA . ALA A 1 126 ? 15.291 -6.105 -11.863 1.00 96.50 126 ALA A CA 1
ATOM 887 C C . ALA A 1 126 ? 15.786 -7.073 -10.775 1.00 96.50 126 ALA A C 1
ATOM 889 O O . ALA A 1 126 ? 15.329 -8.211 -10.671 1.00 96.50 126 ALA A O 1
ATOM 890 N N . ALA A 1 127 ? 16.739 -6.612 -9.968 1.00 97.75 127 ALA A N 1
ATOM 891 C CA . ALA A 1 127 ? 17.257 -7.375 -8.841 1.00 97.75 127 ALA A CA 1
ATOM 892 C C . ALA A 1 127 ? 16.439 -7.100 -7.574 1.00 97.75 127 ALA A C 1
ATOM 894 O O . ALA A 1 127 ? 15.962 -5.982 -7.373 1.00 97.75 127 ALA A O 1
ATOM 895 N N . ASP A 1 128 ? 16.367 -8.106 -6.704 1.00 97.88 128 ASP A N 1
ATOM 896 C CA . ASP A 1 128 ? 15.927 -7.978 -5.316 1.00 97.88 128 ASP A CA 1
ATOM 897 C C . ASP A 1 128 ? 16.559 -6.762 -4.620 1.00 97.88 128 ASP A C 1
ATOM 899 O O . ASP A 1 128 ? 17.766 -6.520 -4.736 1.00 97.88 128 ASP A O 1
ATOM 903 N N . THR A 1 129 ? 15.762 -6.036 -3.833 1.00 98.12 129 THR A N 1
ATOM 904 C CA . THR A 1 129 ? 16.238 -4.914 -3.018 1.00 98.12 129 THR A CA 1
ATOM 905 C C . THR A 1 129 ? 15.845 -5.057 -1.554 1.00 98.12 129 THR A C 1
ATOM 907 O O . THR A 1 129 ? 14.809 -5.620 -1.187 1.00 98.12 129 THR A O 1
ATOM 910 N N . ASP A 1 130 ? 16.660 -4.461 -0.691 1.00 98.19 130 ASP A N 1
ATOM 911 C CA . ASP A 1 130 ? 16.210 -4.057 0.636 1.00 98.19 130 ASP A CA 1
ATOM 912 C C . ASP A 1 130 ? 15.292 -2.825 0.527 1.00 98.19 130 ASP A C 1
ATOM 914 O O . ASP A 1 130 ? 15.140 -2.226 -0.548 1.00 98.19 130 ASP A O 1
ATOM 918 N N . ILE A 1 131 ? 14.654 -2.458 1.639 1.00 98.12 131 ILE A N 1
ATOM 919 C CA . ILE A 1 131 ? 13.678 -1.367 1.664 1.00 98.12 131 ILE A CA 1
ATOM 920 C C . ILE A 1 131 ? 14.364 -0.026 1.386 1.00 98.12 131 ILE A C 1
ATOM 922 O O . ILE A 1 131 ? 15.231 0.425 2.138 1.00 98.12 131 ILE A O 1
ATOM 926 N N . THR A 1 132 ? 13.930 0.620 0.309 1.00 97.69 132 THR A N 1
ATOM 927 C CA . THR A 1 132 ? 14.417 1.917 -0.166 1.00 97.69 132 THR A CA 1
ATOM 928 C C . THR A 1 132 ? 13.309 2.958 -0.019 1.00 97.69 132 THR A C 1
ATOM 930 O O . THR A 1 132 ? 12.136 2.640 -0.191 1.00 97.69 132 THR A O 1
ATOM 933 N N . ALA A 1 133 ? 13.669 4.199 0.320 1.00 96.88 133 ALA A N 1
ATOM 934 C CA . ALA A 1 133 ? 12.721 5.298 0.499 1.00 96.88 133 ALA A CA 1
ATOM 935 C C . ALA A 1 133 ? 12.989 6.425 -0.507 1.00 96.88 133 ALA A C 1
ATOM 937 O O . ALA A 1 133 ? 14.059 7.040 -0.482 1.00 96.88 133 ALA A O 1
ATOM 938 N N . ASP A 1 134 ? 11.997 6.721 -1.342 1.00 96.25 134 ASP A N 1
ATOM 939 C CA . ASP A 1 134 ? 11.989 7.827 -2.294 1.00 96.25 134 ASP A CA 1
ATOM 940 C C . ASP A 1 134 ? 11.091 8.964 -1.792 1.00 96.25 134 ASP A C 1
ATOM 942 O O . ASP A 1 134 ? 10.052 8.752 -1.163 1.00 96.25 134 ASP A O 1
ATOM 946 N N . ARG A 1 135 ? 11.507 10.209 -2.049 1.00 95.81 135 ARG A N 1
ATOM 947 C CA . ARG A 1 135 ? 10.763 11.416 -1.658 1.00 95.81 135 ARG A CA 1
ATOM 948 C C . ARG A 1 135 ? 10.805 12.458 -2.766 1.00 95.81 135 ARG A C 1
ATOM 950 O O . ARG A 1 135 ? 11.855 13.045 -3.031 1.00 95.81 135 ARG A O 1
ATOM 957 N N . ALA A 1 136 ? 9.661 12.707 -3.397 1.00 94.12 136 ALA A N 1
ATOM 958 C CA . ALA A 1 136 ? 9.534 13.619 -4.530 1.00 94.12 136 ALA A CA 1
ATOM 959 C C . ALA A 1 136 ? 8.147 14.276 -4.567 1.00 94.12 136 ALA A C 1
ATOM 961 O O . ALA A 1 136 ? 7.149 13.644 -4.255 1.00 94.12 136 ALA A O 1
ATOM 962 N N . ALA A 1 137 ? 8.076 15.550 -4.968 1.00 93.56 137 ALA A N 1
ATOM 963 C CA . ALA A 1 137 ? 6.821 16.279 -5.222 1.00 93.56 137 ALA A CA 1
ATOM 964 C C . ALA A 1 137 ? 5.765 16.291 -4.082 1.00 93.56 137 ALA A C 1
ATOM 966 O O . ALA A 1 137 ? 4.597 16.557 -4.344 1.00 93.56 137 ALA A O 1
ATOM 967 N N . GLY A 1 138 ? 6.166 16.055 -2.826 1.00 94.12 138 GLY A N 1
ATOM 968 C CA . GLY A 1 138 ? 5.251 15.941 -1.676 1.00 94.12 138 GLY A CA 1
ATOM 969 C C . GLY A 1 138 ? 4.791 14.510 -1.368 1.00 94.12 138 GLY A C 1
ATOM 970 O O . GLY A 1 138 ? 4.040 14.309 -0.424 1.00 94.12 138 GLY A O 1
ATOM 971 N N . ILE A 1 139 ? 5.268 13.525 -2.130 1.00 96.62 139 ILE A N 1
ATOM 972 C CA . ILE A 1 139 ? 5.038 12.094 -1.923 1.00 96.62 139 ILE A CA 1
ATOM 973 C C . ILE A 1 139 ? 6.251 11.497 -1.194 1.00 96.62 139 ILE A C 1
ATOM 975 O O . ILE A 1 139 ? 7.400 11.799 -1.538 1.00 96.62 139 ILE A O 1
ATOM 979 N N . THR A 1 140 ? 5.995 10.633 -0.211 1.00 97.94 140 THR A N 1
ATOM 980 C CA . THR A 1 140 ? 6.962 9.671 0.334 1.00 97.94 140 THR A CA 1
ATOM 981 C C . THR A 1 140 ? 6.547 8.267 -0.099 1.00 97.94 140 THR A C 1
ATOM 983 O O . THR A 1 140 ? 5.409 7.868 0.125 1.00 97.94 140 THR A O 1
ATOM 986 N N . GLU A 1 141 ? 7.472 7.514 -0.684 1.00 98.31 141 GLU A N 1
ATOM 987 C CA . GLU A 1 141 ? 7.295 6.110 -1.056 1.00 98.31 141 GLU A CA 1
ATOM 988 C C . GLU A 1 141 ? 8.379 5.267 -0.380 1.00 98.31 141 GLU A C 1
ATOM 990 O O . GLU A 1 141 ? 9.566 5.569 -0.487 1.00 98.31 141 GLU A O 1
ATOM 995 N N . PHE A 1 142 ? 7.980 4.195 0.297 1.00 98.62 142 PHE A N 1
ATOM 996 C CA . PHE A 1 142 ? 8.866 3.120 0.734 1.00 98.62 142 PHE A CA 1
ATOM 997 C C . PHE A 1 142 ? 8.626 1.921 -0.175 1.00 98.62 142 PHE A C 1
ATOM 999 O O . PHE A 1 142 ? 7.481 1.520 -0.341 1.00 98.62 142 PHE A O 1
ATOM 1006 N N . HIS A 1 143 ? 9.672 1.330 -0.750 1.00 98.62 143 HIS A N 1
ATOM 1007 C CA . HIS A 1 143 ? 9.517 0.209 -1.675 1.00 98.62 143 HIS A CA 1
ATOM 1008 C C . HIS A 1 143 ? 10.591 -0.871 -1.519 1.00 98.62 143 HIS A C 1
ATOM 1010 O O . HIS A 1 143 ? 11.708 -0.608 -1.063 1.00 98.62 143 HIS A O 1
ATOM 1016 N N . ARG A 1 144 ? 10.258 -2.095 -1.939 1.00 98.56 144 ARG A N 1
ATOM 1017 C CA . ARG A 1 144 ? 11.194 -3.215 -2.116 1.00 98.56 144 ARG A CA 1
ATOM 1018 C C . ARG A 1 144 ? 10.861 -3.983 -3.394 1.00 98.56 144 ARG A C 1
ATOM 1020 O O . ARG A 1 144 ? 9.694 -4.065 -3.771 1.00 98.56 144 ARG A O 1
ATOM 1027 N N . ILE A 1 145 ? 11.870 -4.570 -4.028 1.00 98.62 145 ILE A N 1
ATOM 1028 C CA . ILE A 1 145 ? 11.679 -5.599 -5.058 1.00 98.62 145 ILE A CA 1
ATOM 1029 C C . ILE A 1 145 ? 12.023 -6.954 -4.442 1.00 98.62 145 ILE A C 1
ATOM 1031 O O . ILE A 1 145 ? 13.079 -7.077 -3.818 1.00 98.62 145 ILE A O 1
ATOM 1035 N N . ARG A 1 146 ? 11.143 -7.946 -4.602 1.00 97.25 146 ARG A N 1
ATOM 1036 C CA . ARG A 1 146 ? 11.374 -9.352 -4.234 1.00 97.25 146 ARG A CA 1
ATOM 1037 C C . ARG A 1 146 ? 10.716 -10.276 -5.245 1.00 97.25 146 ARG A C 1
ATOM 1039 O O . ARG A 1 146 ? 9.591 -10.016 -5.651 1.00 97.25 146 ARG A O 1
ATOM 1046 N N . ASP A 1 147 ? 11.433 -11.311 -5.676 1.00 96.00 147 ASP A N 1
ATOM 1047 C CA . ASP A 1 147 ? 10.908 -12.403 -6.516 1.00 96.00 147 ASP A CA 1
ATOM 1048 C C . ASP A 1 147 ? 10.224 -11.943 -7.829 1.00 96.00 147 ASP A C 1
ATOM 1050 O O . ASP A 1 147 ? 9.358 -12.616 -8.381 1.00 96.00 147 ASP A O 1
ATOM 1054 N N . GLY A 1 148 ? 10.638 -10.787 -8.365 1.00 97.12 148 GLY A N 1
ATOM 1055 C CA . GLY A 1 148 ? 10.058 -10.181 -9.574 1.00 97.12 148 GLY A CA 1
ATOM 1056 C C . GLY A 1 148 ? 8.845 -9.271 -9.332 1.00 97.12 148 GLY A C 1
ATOM 1057 O O . GLY A 1 148 ? 8.268 -8.768 -10.293 1.00 97.12 148 GLY A O 1
ATOM 1058 N N . VAL A 1 149 ? 8.491 -9.007 -8.075 1.00 97.94 149 VAL A N 1
ATOM 1059 C CA . VAL A 1 149 ? 7.395 -8.124 -7.653 1.00 97.94 149 VAL A CA 1
ATOM 1060 C C . VAL A 1 149 ? 7.962 -6.858 -7.000 1.00 97.94 149 VAL A C 1
ATOM 1062 O O . VAL A 1 149 ? 8.862 -6.932 -6.160 1.00 97.94 149 VAL A O 1
ATOM 1065 N N . ARG A 1 150 ? 7.442 -5.680 -7.367 1.00 98.38 150 ARG A N 1
ATOM 1066 C CA . ARG A 1 150 ? 7.665 -4.412 -6.658 1.00 98.38 150 ARG A CA 1
ATOM 1067 C C . ARG A 1 150 ? 6.513 -4.202 -5.682 1.00 98.38 150 ARG A C 1
ATOM 1069 O O . ARG A 1 150 ? 5.367 -4.093 -6.100 1.00 98.38 150 ARG A O 1
ATOM 1076 N N . ILE A 1 151 ? 6.836 -4.093 -4.398 1.00 98.75 151 ILE A N 1
ATOM 1077 C CA . ILE A 1 151 ? 5.888 -3.746 -3.335 1.00 98.75 151 ILE A CA 1
ATOM 1078 C C . ILE A 1 151 ? 6.239 -2.334 -2.867 1.00 98.75 151 ILE A C 1
ATOM 1080 O O . ILE A 1 151 ? 7.394 -2.081 -2.510 1.00 98.75 151 ILE A O 1
ATOM 1084 N N . SER A 1 152 ? 5.257 -1.435 -2.861 1.00 98.69 152 SER A N 1
ATOM 1085 C CA . SER A 1 152 ? 5.402 -0.025 -2.491 1.00 98.69 152 SER A CA 1
ATOM 1086 C C . SER A 1 152 ? 4.329 0.407 -1.490 1.00 98.69 152 SER A C 1
ATOM 1088 O O . SER A 1 152 ? 3.159 0.068 -1.628 1.00 98.69 152 SER A O 1
ATOM 1090 N N . VAL A 1 153 ? 4.728 1.209 -0.507 1.00 98.75 153 VAL A N 1
ATOM 1091 C CA . VAL A 1 153 ? 3.868 1.866 0.483 1.00 98.7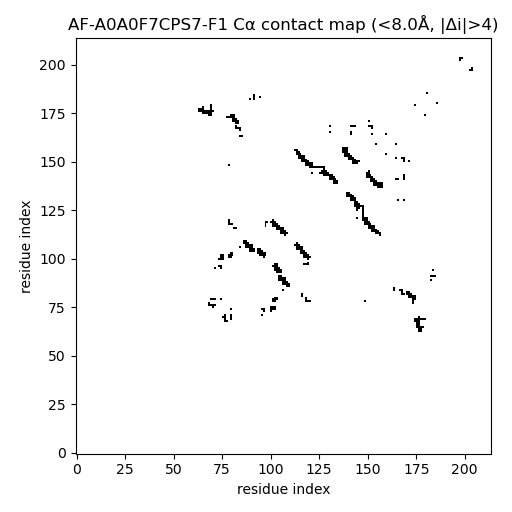5 153 VAL A CA 1
ATOM 1092 C C . VAL A 1 153 ? 4.045 3.376 0.319 1.00 98.75 153 VAL A C 1
ATOM 1094 O O . VAL A 1 153 ? 5.140 3.909 0.511 1.00 98.75 153 VAL A O 1
ATOM 1097 N N . VAL A 1 154 ? 2.979 4.063 -0.089 1.00 98.56 154 VAL A N 1
ATOM 1098 C CA . VAL A 1 154 ? 2.996 5.447 -0.587 1.00 98.56 154 VAL A CA 1
ATOM 1099 C C . VAL A 1 154 ? 2.138 6.346 0.303 1.00 98.56 154 VAL A C 1
ATOM 1101 O O . VAL A 1 154 ? 1.050 5.963 0.719 1.00 98.56 154 VAL A O 1
ATOM 1104 N N . THR A 1 155 ? 2.581 7.572 0.581 1.00 98.44 155 THR A N 1
ATOM 1105 C CA . THR A 1 155 ? 1.740 8.590 1.229 1.00 98.44 155 THR A CA 1
ATOM 1106 C C . THR A 1 155 ? 2.084 10.009 0.777 1.00 98.44 155 THR A C 1
ATOM 1108 O O . THR A 1 155 ? 3.221 10.311 0.409 1.00 98.44 155 THR A O 1
ATOM 1111 N N . THR A 1 156 ? 1.087 10.894 0.817 1.00 97.62 156 THR A N 1
ATOM 1112 C CA . THR A 1 156 ? 1.228 12.349 0.633 1.00 97.62 156 THR A CA 1
ATOM 1113 C C . THR A 1 156 ? 1.284 13.116 1.957 1.00 97.62 156 THR A C 1
ATOM 1115 O O . THR A 1 156 ? 1.345 14.344 1.943 1.00 97.62 156 THR A O 1
ATOM 1118 N N . ASP A 1 157 ? 1.212 12.427 3.099 1.00 95.69 157 ASP A N 1
ATOM 1119 C CA . ASP A 1 157 ? 1.371 13.046 4.415 1.00 95.69 157 ASP A CA 1
ATOM 1120 C C . ASP A 1 157 ? 2.871 13.317 4.681 1.00 95.69 157 ASP A C 1
ATOM 1122 O O . ASP A 1 157 ? 3.672 12.374 4.705 1.00 95.69 157 ASP A O 1
ATOM 1126 N N . PRO A 1 158 ? 3.299 14.587 4.836 1.00 91.81 158 PRO A N 1
ATOM 1127 C CA . PRO A 1 158 ? 4.700 14.927 5.073 1.00 91.81 158 PRO A CA 1
ATOM 1128 C C . PRO A 1 158 ? 5.174 14.593 6.496 1.00 91.81 158 PRO A C 1
ATOM 1130 O O . PRO A 1 158 ? 6.386 14.505 6.708 1.00 91.81 158 PRO A O 1
ATOM 1133 N N . ASP A 1 159 ? 4.248 14.417 7.443 1.00 92.06 159 ASP A N 1
ATOM 1134 C CA . ASP A 1 159 ? 4.510 14.156 8.860 1.00 92.06 159 ASP A CA 1
ATOM 1135 C C . ASP A 1 159 ? 4.360 12.657 9.216 1.00 92.06 159 ASP A C 1
ATOM 1137 O O . ASP A 1 159 ? 4.566 12.267 10.368 1.00 92.06 159 ASP A O 1
ATOM 1141 N N . ALA A 1 160 ? 4.059 11.798 8.231 1.00 94.56 160 ALA A N 1
ATOM 1142 C CA . ALA A 1 160 ? 3.971 10.348 8.398 1.00 94.56 160 ALA A CA 1
ATOM 1143 C C . ALA A 1 160 ? 5.289 9.715 8.885 1.00 94.56 160 ALA A C 1
ATOM 1145 O O . ALA A 1 160 ? 6.376 9.985 8.361 1.00 94.56 160 ALA A O 1
ATOM 1146 N N . ASP A 1 161 ? 5.172 8.815 9.866 1.00 96.12 161 ASP A N 1
ATOM 1147 C CA . ASP A 1 161 ? 6.311 8.162 10.513 1.00 96.12 161 ASP A CA 1
ATOM 1148 C C . ASP A 1 161 ? 7.074 7.241 9.524 1.00 96.12 161 ASP A C 1
ATOM 1150 O O . ASP A 1 161 ? 6.510 6.258 9.027 1.00 96.12 161 ASP A O 1
ATOM 1154 N N . PRO A 1 162 ? 8.367 7.513 9.236 1.00 97.00 162 PRO A N 1
ATOM 1155 C CA . PRO A 1 162 ? 9.194 6.686 8.355 1.00 97.00 162 PRO A CA 1
ATOM 1156 C C . PRO A 1 162 ? 9.339 5.228 8.8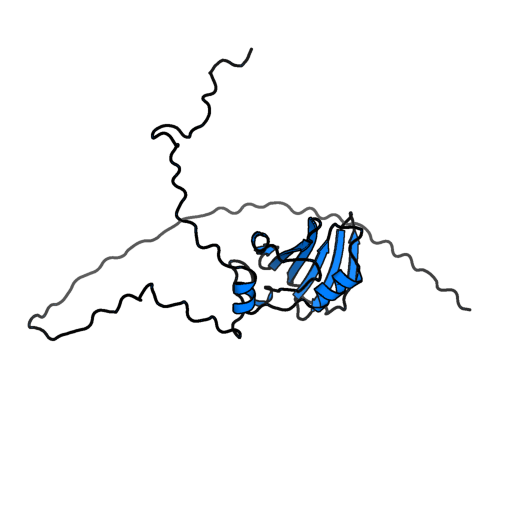07 1.00 97.00 162 PRO A C 1
ATOM 1158 O O . PRO A 1 162 ? 9.583 4.353 7.976 1.00 97.00 162 PRO A O 1
ATOM 1161 N N . ASP A 1 163 ? 9.228 4.963 10.107 1.00 98.19 163 ASP A N 1
ATOM 1162 C CA . ASP A 1 163 ? 9.371 3.623 10.664 1.00 98.19 163 ASP A CA 1
ATOM 1163 C C . ASP A 1 163 ? 8.034 2.864 10.632 1.00 98.19 163 ASP A C 1
ATOM 1165 O O . ASP A 1 163 ? 8.043 1.652 10.423 1.00 98.19 163 ASP A O 1
ATOM 1169 N N . LEU A 1 164 ? 6.892 3.567 10.679 1.00 97.69 164 LEU A N 1
ATOM 1170 C CA . LEU A 1 164 ? 5.568 2.999 10.384 1.00 97.69 164 LEU A CA 1
ATOM 1171 C C . LEU A 1 164 ? 5.452 2.574 8.912 1.00 97.69 164 LEU A C 1
ATOM 1173 O O . LEU A 1 164 ? 5.001 1.466 8.630 1.00 97.69 164 LEU A O 1
ATOM 1177 N N . LEU A 1 165 ? 5.896 3.423 7.976 1.00 98.31 165 LEU A N 1
ATOM 1178 C CA . LEU A 1 165 ? 5.888 3.111 6.538 1.00 98.31 165 LEU A CA 1
ATOM 1179 C C . LEU A 1 165 ? 6.782 1.905 6.210 1.00 98.31 165 LEU A C 1
ATOM 1181 O O . LEU A 1 165 ? 6.433 1.084 5.361 1.00 98.31 165 LEU A O 1
ATOM 1185 N N . ARG A 1 166 ? 7.914 1.760 6.915 1.00 98.50 166 ARG A N 1
ATOM 1186 C CA . ARG A 1 166 ? 8.760 0.566 6.810 1.00 98.50 166 ARG A CA 1
ATOM 1187 C C . ARG A 1 166 ? 8.091 -0.665 7.415 1.00 98.50 166 ARG A C 1
ATOM 1189 O O . ARG A 1 166 ? 8.095 -1.696 6.760 1.00 98.50 166 ARG A O 1
ATOM 1196 N N . ALA A 1 167 ? 7.503 -0.561 8.607 1.00 98.44 167 ALA A N 1
ATOM 1197 C CA . ALA A 1 167 ? 6.822 -1.680 9.261 1.00 98.44 167 ALA A CA 1
ATOM 1198 C C . ALA A 1 167 ? 5.644 -2.212 8.425 1.00 98.44 167 ALA A C 1
ATOM 1200 O O . ALA A 1 167 ? 5.495 -3.423 8.299 1.00 98.44 167 ALA A O 1
ATOM 1201 N N . ALA A 1 168 ? 4.871 -1.325 7.788 1.00 98.44 168 ALA A N 1
ATOM 1202 C CA . ALA A 1 168 ? 3.848 -1.699 6.811 1.00 98.44 168 ALA A CA 1
ATOM 1203 C C . ALA A 1 168 ? 4.456 -2.459 5.620 1.00 98.44 168 ALA A C 1
ATOM 1205 O O . ALA A 1 168 ? 4.044 -3.566 5.291 1.00 98.44 168 ALA A O 1
ATOM 1206 N N . LEU A 1 169 ? 5.509 -1.918 4.999 1.00 98.44 169 LEU A N 1
ATOM 1207 C CA . LEU A 1 169 ? 6.161 -2.604 3.883 1.00 98.44 169 LEU A CA 1
ATOM 1208 C C . LEU A 1 169 ? 6.794 -3.945 4.299 1.00 98.44 169 LEU A C 1
ATOM 1210 O O . LEU A 1 169 ? 6.849 -4.864 3.487 1.00 98.44 169 LEU A O 1
ATOM 1214 N N . GLU A 1 170 ? 7.270 -4.077 5.539 1.00 98.44 170 GLU A N 1
ATOM 1215 C CA . GLU A 1 170 ? 7.767 -5.334 6.106 1.00 98.44 170 GLU A CA 1
ATOM 1216 C C . GLU A 1 170 ? 6.636 -6.353 6.298 1.00 98.44 170 GLU A C 1
ATOM 1218 O O . GLU A 1 170 ? 6.811 -7.499 5.882 1.00 98.44 170 GLU A O 1
ATOM 1223 N N . ALA A 1 171 ? 5.487 -5.921 6.832 1.00 98.38 171 ALA A N 1
ATOM 1224 C CA . ALA A 1 171 ? 4.294 -6.734 7.078 1.00 98.38 171 ALA A CA 1
ATOM 1225 C C . ALA A 1 171 ? 3.504 -7.116 5.811 1.00 98.38 171 ALA A C 1
ATOM 1227 O O . ALA A 1 171 ? 2.691 -8.037 5.874 1.00 98.38 171 ALA A O 1
ATOM 1228 N N . ALA A 1 172 ? 3.735 -6.452 4.674 1.00 98.50 172 ALA A N 1
ATOM 1229 C CA . ALA A 1 172 ? 3.040 -6.738 3.421 1.00 98.50 172 ALA A CA 1
ATOM 1230 C C . ALA A 1 172 ? 3.289 -8.178 2.917 1.00 98.50 172 ALA A C 1
ATOM 1232 O O . ALA A 1 172 ? 4.436 -8.556 2.643 1.00 98.50 172 ALA A O 1
ATOM 1233 N N . HIS A 1 173 ? 2.213 -8.949 2.749 1.00 97.88 173 HIS A N 1
ATOM 1234 C CA . HIS A 1 173 ? 2.185 -10.370 2.371 1.00 97.88 173 HIS A CA 1
ATOM 1235 C C . HIS A 1 173 ? 1.184 -10.619 1.225 1.00 97.88 173 HIS A C 1
ATOM 1237 O O . HIS A 1 173 ? 0.224 -9.853 1.112 1.00 97.88 173 HIS A O 1
ATOM 1243 N N . PRO A 1 174 ? 1.379 -11.654 0.379 1.00 97.62 174 PRO A N 1
ATOM 1244 C CA . PRO A 1 174 ? 0.336 -12.103 -0.542 1.00 97.62 174 PRO A CA 1
ATOM 1245 C C . PRO A 1 174 ? -0.877 -12.560 0.268 1.00 97.62 174 PRO A C 1
ATOM 1247 O O . PRO A 1 174 ? -0.687 -13.269 1.255 1.00 97.62 174 PRO A O 1
ATOM 1250 N N . ALA A 1 175 ? -2.081 -12.168 -0.141 1.00 96.94 175 ALA A N 1
ATOM 1251 C CA . ALA A 1 175 ? -3.303 -12.541 0.565 1.00 96.94 175 ALA A CA 1
ATOM 1252 C C . ALA A 1 175 ? -3.795 -13.936 0.151 1.00 96.94 175 ALA A C 1
ATOM 1254 O O . ALA A 1 175 ? -3.753 -14.289 -1.035 1.00 96.94 175 ALA A O 1
ATOM 1255 N N . ASP A 1 176 ? -4.322 -14.702 1.105 1.00 95.06 176 ASP A N 1
ATOM 1256 C CA . ASP A 1 176 ? -5.138 -15.882 0.800 1.00 95.06 176 ASP A CA 1
ATOM 1257 C C . ASP A 1 176 ? -6.609 -15.517 0.494 1.00 95.06 176 ASP A C 1
ATOM 1259 O O . ASP A 1 176 ? -7.054 -14.372 0.644 1.00 95.06 176 ASP A O 1
ATOM 1263 N N . ALA A 1 177 ? -7.377 -16.487 -0.009 1.00 92.94 177 ALA A N 1
ATOM 1264 C CA . ALA A 1 177 ? -8.772 -16.277 -0.397 1.00 92.94 177 ALA A CA 1
ATOM 1265 C C . ALA A 1 177 ? -9.709 -15.910 0.777 1.00 92.94 177 ALA A C 1
ATOM 1267 O O . ALA A 1 177 ? -10.712 -15.226 0.560 1.00 92.94 177 ALA A O 1
ATOM 1268 N N . ALA A 1 178 ? -9.402 -16.334 2.006 1.00 93.00 178 ALA A N 1
ATOM 1269 C CA . ALA A 1 178 ? -10.159 -15.988 3.205 1.00 93.00 178 ALA A CA 1
ATOM 1270 C C . ALA A 1 178 ? -9.762 -14.599 3.736 1.00 93.00 178 ALA A C 1
ATOM 1272 O O . ALA A 1 178 ? -10.646 -13.801 4.052 1.00 93.00 178 ALA A O 1
ATOM 1273 N N . GLU A 1 179 ? -8.467 -14.271 3.746 1.00 95.06 179 GLU A N 1
ATOM 1274 C CA . GLU A 1 179 ? -7.962 -12.929 4.067 1.00 95.06 179 GLU A CA 1
ATOM 1275 C C . GLU A 1 179 ? -8.559 -11.868 3.132 1.00 95.06 179 GLU A C 1
ATOM 1277 O O . GLU A 1 179 ? -9.046 -10.837 3.602 1.00 95.06 179 GLU A O 1
ATOM 1282 N N . LEU A 1 180 ? -8.598 -12.124 1.816 1.00 94.81 180 LEU A N 1
ATOM 1283 C CA . LEU A 1 180 ? -9.218 -11.196 0.865 1.00 94.81 180 LEU A CA 1
ATOM 1284 C C . LEU A 1 180 ? -10.733 -11.061 1.100 1.00 94.81 180 LEU A C 1
ATOM 1286 O O . LEU A 1 180 ? -11.261 -9.955 0.994 1.00 94.81 180 LEU A O 1
ATOM 1290 N N . ALA A 1 181 ? -11.431 -12.150 1.436 1.00 92.94 181 ALA A N 1
ATOM 1291 C CA . ALA A 1 181 ? -12.872 -12.130 1.693 1.00 92.94 181 ALA A CA 1
ATOM 1292 C C . ALA A 1 181 ? -13.250 -11.406 3.002 1.00 92.94 181 ALA A C 1
ATOM 1294 O O . ALA A 1 181 ? -14.288 -10.743 3.046 1.00 92.94 181 ALA A O 1
ATOM 1295 N N . GLU A 1 182 ? -12.419 -11.487 4.049 1.00 93.75 182 GLU A N 1
ATOM 1296 C CA . GLU A 1 182 ? -12.590 -10.699 5.281 1.00 93.75 182 GLU A CA 1
ATOM 1297 C C . GLU A 1 182 ? -12.229 -9.221 5.060 1.00 93.75 182 GLU A C 1
ATOM 1299 O O . GLU A 1 182 ? -12.940 -8.328 5.526 1.00 93.75 182 GLU A O 1
ATOM 1304 N N . ALA A 1 183 ? -11.152 -8.949 4.318 1.00 94.44 183 ALA A N 1
ATOM 1305 C CA . ALA A 1 183 ? -10.680 -7.597 4.031 1.00 94.44 183 ALA A CA 1
ATOM 1306 C C . ALA A 1 183 ? -11.613 -6.820 3.085 1.00 94.44 183 ALA A C 1
ATOM 1308 O O . ALA A 1 183 ? -11.800 -5.612 3.254 1.00 94.44 183 ALA A O 1
ATOM 1309 N N . LEU A 1 184 ? -12.191 -7.504 2.091 1.00 92.19 184 LEU A N 1
ATOM 1310 C CA . LEU A 1 184 ? -13.067 -6.951 1.055 1.00 92.19 184 LEU A CA 1
ATOM 1311 C C . LEU A 1 184 ? -14.437 -7.653 1.076 1.00 92.19 184 LEU A C 1
ATOM 1313 O O . LEU A 1 184 ? -14.792 -8.356 0.118 1.00 92.19 184 LEU A O 1
ATOM 1317 N N . PRO A 1 185 ? -15.226 -7.462 2.154 1.00 83.50 185 PRO A N 1
ATOM 1318 C CA . PRO A 1 185 ? -16.542 -8.068 2.267 1.00 83.50 185 PRO A CA 1
ATOM 1319 C C . PRO A 1 185 ? -17.394 -7.643 1.073 1.00 83.50 185 PRO A C 1
ATOM 1321 O O . PRO A 1 185 ? -17.469 -6.462 0.726 1.00 83.50 185 PRO A O 1
ATOM 1324 N N . GLN A 1 186 ? -18.020 -8.620 0.422 1.00 73.38 186 GLN A N 1
ATOM 1325 C CA . GLN A 1 186 ? -18.900 -8.338 -0.703 1.00 73.38 186 GLN A CA 1
ATOM 1326 C C . GLN A 1 186 ? -20.130 -7.587 -0.187 1.00 73.38 186 GLN A C 1
ATOM 1328 O O . GLN A 1 186 ? -20.876 -8.100 0.644 1.00 73.38 186 GLN A O 1
ATOM 1333 N N . GLU A 1 187 ? -20.341 -6.368 -0.681 1.00 65.06 187 GLU A N 1
ATOM 1334 C CA . GLU A 1 187 ? -21.572 -5.619 -0.434 1.00 65.06 187 GLU A CA 1
ATOM 1335 C C . GLU A 1 187 ? -22.746 -6.398 -1.047 1.00 65.06 187 GLU A C 1
ATOM 1337 O O . GLU A 1 187 ? -22.925 -6.390 -2.269 1.00 65.06 187 GLU A O 1
ATOM 1342 N N . ASP A 1 188 ? -23.533 -7.076 -0.201 1.00 58.12 188 ASP A N 1
ATOM 1343 C CA . ASP A 1 188 ? -24.757 -7.794 -0.577 1.00 58.12 188 ASP A CA 1
ATOM 1344 C C . ASP A 1 188 ? -25.637 -6.889 -1.446 1.00 58.12 188 ASP A C 1
ATOM 1346 O O . ASP A 1 188 ? -26.278 -5.963 -0.941 1.00 58.12 188 ASP A O 1
ATOM 1350 N N . GLY A 1 189 ? -25.638 -7.143 -2.762 1.00 56.16 189 GLY A N 1
ATOM 1351 C CA . GLY A 1 189 ? -26.092 -6.209 -3.794 1.00 56.16 189 GLY A CA 1
ATOM 1352 C C . GLY A 1 189 ? -27.498 -5.667 -3.542 1.00 56.16 189 GLY A C 1
ATOM 1353 O O . GLY A 1 189 ? -28.491 -6.274 -3.953 1.00 56.16 189 GLY A O 1
ATOM 1354 N N . GLY A 1 190 ? -27.567 -4.520 -2.859 1.00 60.94 190 GLY A N 1
ATOM 1355 C CA . GLY A 1 190 ? -28.773 -4.058 -2.182 1.00 60.94 190 GLY A CA 1
ATOM 1356 C C . GLY A 1 190 ? -29.979 -3.991 -3.113 1.00 60.94 190 GLY A C 1
ATOM 1357 O O . GLY A 1 190 ? -29.892 -3.424 -4.204 1.00 60.94 190 GLY A O 1
ATOM 1358 N N . ALA A 1 191 ? -31.104 -4.570 -2.667 1.00 72.06 191 ALA A N 1
ATOM 1359 C CA . ALA A 1 191 ? -32.318 -4.750 -3.466 1.00 72.06 191 ALA A CA 1
ATOM 1360 C C . ALA A 1 191 ? -32.621 -3.499 -4.325 1.00 72.06 191 ALA A C 1
ATOM 1362 O O . ALA A 1 191 ? -32.855 -2.433 -3.744 1.00 72.06 191 ALA A O 1
ATOM 1363 N N . PRO A 1 192 ? -32.610 -3.601 -5.676 1.00 73.00 192 PRO A N 1
ATOM 1364 C CA . PRO A 1 192 ? -32.434 -2.452 -6.559 1.00 73.00 192 PRO A CA 1
ATOM 1365 C C . PRO A 1 192 ? -33.319 -1.260 -6.205 1.00 73.00 192 PRO A C 1
ATOM 1367 O O . PRO A 1 192 ? -34.551 -1.363 -6.215 1.00 73.00 192 PRO A O 1
ATOM 1370 N N . VAL A 1 193 ? -32.674 -0.128 -5.897 1.00 77.19 193 VAL A N 1
ATOM 1371 C CA . VAL A 1 193 ? -33.344 1.089 -5.425 1.00 77.19 193 VAL A CA 1
ATOM 1372 C C . VAL A 1 193 ? -34.422 1.489 -6.426 1.00 77.19 193 VAL A C 1
ATOM 1374 O O . VAL A 1 193 ? -34.137 1.941 -7.538 1.00 77.19 193 VAL A O 1
ATOM 1377 N N . ARG A 1 194 ? -35.688 1.314 -6.030 1.00 73.56 194 ARG A N 1
ATOM 1378 C CA . ARG A 1 194 ? -36.836 1.701 -6.850 1.00 73.56 194 ARG A CA 1
ATOM 1379 C C . ARG A 1 194 ? -36.815 3.215 -7.019 1.00 73.56 194 ARG A C 1
ATOM 1381 O O . ARG A 1 194 ? -37.175 3.941 -6.096 1.00 73.56 194 ARG A O 1
ATOM 1388 N N . ARG A 1 195 ? -36.416 3.666 -8.210 1.00 68.00 195 ARG A N 1
ATOM 1389 C CA . ARG A 1 195 ? -36.456 5.062 -8.662 1.00 68.00 195 ARG A CA 1
ATOM 1390 C C . ARG A 1 195 ? -37.920 5.511 -8.782 1.00 68.00 195 ARG A C 1
ATOM 1392 O O . ARG A 1 195 ? -38.516 5.439 -9.852 1.00 68.00 195 ARG A O 1
ATOM 1399 N N . GLY A 1 196 ? -38.529 5.825 -7.638 1.00 68.25 196 GLY A N 1
ATOM 1400 C CA . GLY A 1 196 ? -39.979 5.976 -7.456 1.00 68.25 196 GLY A CA 1
ATOM 1401 C C . GLY A 1 196 ? -40.574 7.286 -7.976 1.0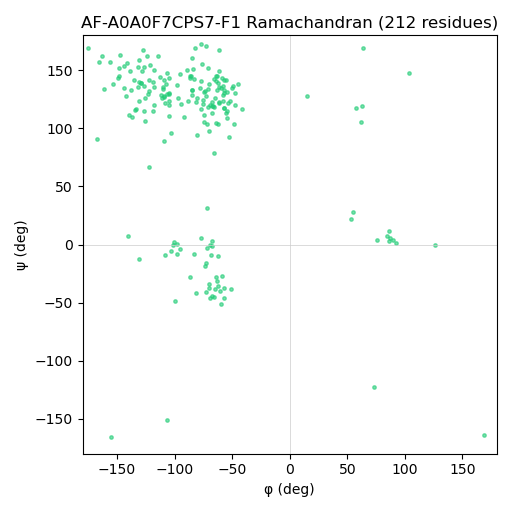0 68.25 196 GLY A C 1
ATOM 1402 O O . GLY A 1 196 ? -41.747 7.556 -7.737 1.00 68.25 196 GLY A O 1
ATOM 1403 N N . ASP A 1 197 ? -39.757 8.094 -8.641 1.00 66.06 197 ASP A N 1
ATOM 1404 C CA . ASP A 1 197 ? -39.982 9.489 -9.001 1.00 66.06 197 ASP A CA 1
ATOM 1405 C C . ASP A 1 197 ? -39.685 9.802 -10.479 1.00 66.06 197 ASP A C 1
ATOM 1407 O O . ASP A 1 197 ? -40.089 10.861 -10.959 1.00 66.06 197 ASP A O 1
ATOM 1411 N N . LEU A 1 198 ? -39.031 8.896 -11.222 1.00 63.53 198 LEU A N 1
ATOM 1412 C CA . LEU A 1 198 ? -38.760 9.113 -12.645 1.00 63.53 198 LEU A CA 1
ATOM 1413 C C . LEU A 1 198 ? -40.080 9.106 -13.442 1.00 63.53 198 LEU A C 1
ATOM 1415 O O . LEU A 1 198 ? -40.805 8.105 -13.400 1.00 63.53 198 LEU A O 1
ATOM 1419 N N . PRO A 1 199 ? -40.414 10.179 -14.184 1.00 66.12 199 PRO A N 1
ATOM 1420 C CA . PRO A 1 199 ? -41.642 10.222 -14.968 1.00 66.12 199 PRO A CA 1
ATOM 1421 C C . PRO A 1 199 ? -41.679 9.123 -16.045 1.00 66.12 199 PRO A C 1
ATOM 1423 O O . PRO A 1 199 ? -40.644 8.784 -16.616 1.00 66.12 199 PRO A O 1
ATOM 1426 N N . PRO A 1 200 ? -42.865 8.604 -16.420 1.00 68.31 200 PRO A N 1
ATOM 1427 C CA . PRO A 1 200 ? -42.984 7.607 -17.489 1.00 68.31 200 PRO A CA 1
ATOM 1428 C C . PRO A 1 200 ? -42.656 8.162 -18.889 1.00 68.31 200 PRO A C 1
ATOM 1430 O O . PRO A 1 200 ? -42.590 7.395 -19.844 1.00 68.31 200 PRO A O 1
ATOM 1433 N N . ASN A 1 201 ? -42.483 9.482 -19.025 1.00 67.50 201 ASN A N 1
ATOM 1434 C CA . ASN A 1 201 ? -41.991 10.157 -20.224 1.00 67.50 201 ASN A CA 1
ATOM 1435 C C . ASN A 1 201 ? -41.081 11.315 -19.787 1.00 67.50 201 ASN A C 1
ATOM 1437 O O . ASN A 1 201 ? -41.520 12.157 -19.003 1.00 67.50 201 ASN A O 1
ATOM 1441 N N . GLY A 1 202 ? -39.862 11.380 -20.326 1.00 63.22 202 GLY A N 1
ATOM 1442 C CA . GLY A 1 202 ? -38.828 12.339 -19.922 1.00 63.22 202 GLY A CA 1
ATOM 1443 C C . GLY A 1 202 ? -37.749 11.701 -19.041 1.00 63.22 202 GLY A C 1
ATOM 1444 O O . GLY A 1 202 ? -38.011 10.778 -18.278 1.00 63.22 202 GLY A O 1
ATOM 1445 N N . ASP A 1 203 ? -36.523 12.194 -19.170 1.00 69.88 203 ASP A N 1
ATOM 1446 C CA . ASP A 1 203 ? -35.329 11.758 -18.430 1.00 69.88 203 ASP A CA 1
ATOM 1447 C C . ASP A 1 203 ? -35.194 12.401 -17.036 1.00 69.88 203 ASP A C 1
ATOM 1449 O O . ASP A 1 203 ? -34.344 11.994 -16.244 1.00 69.88 203 ASP A O 1
ATOM 1453 N N . GLY A 1 204 ? -36.045 13.383 -16.728 1.00 67.69 204 GLY A N 1
ATOM 1454 C CA . GLY A 1 204 ? -35.989 14.184 -15.506 1.00 67.69 204 GLY A CA 1
ATOM 1455 C C . GLY A 1 204 ? -35.121 15.442 -15.624 1.00 67.69 204 GLY A C 1
ATOM 1456 O O . GLY A 1 204 ? -34.970 16.153 -14.630 1.00 67.69 204 GLY A O 1
ATOM 1457 N N . ALA A 1 205 ? -34.572 15.748 -16.805 1.00 76.88 205 ALA A N 1
ATOM 1458 C CA . ALA A 1 205 ? -33.837 16.985 -17.026 1.00 76.88 205 ALA A CA 1
ATOM 1459 C C . ALA A 1 205 ? -34.762 18.218 -16.904 1.00 76.88 205 ALA A C 1
ATOM 1461 O O . ALA A 1 205 ? -35.914 18.182 -17.355 1.00 76.88 205 ALA A O 1
ATOM 1462 N N . PRO A 1 206 ? -34.279 19.339 -16.335 1.00 70.62 206 PRO A N 1
ATOM 1463 C CA . PRO A 1 206 ? -34.942 20.628 -16.476 1.00 70.62 206 PRO A CA 1
ATOM 1464 C C . PRO A 1 206 ? -35.092 20.993 -17.958 1.00 70.62 206 PRO A C 1
ATOM 1466 O O . PRO A 1 206 ? -34.138 20.897 -18.725 1.00 70.62 206 PRO A O 1
ATOM 1469 N N . LEU A 1 207 ? -36.286 21.433 -18.359 1.00 69.31 207 LEU A N 1
ATOM 1470 C CA . LEU A 1 207 ? -36.514 21.940 -19.711 1.00 69.31 207 LEU A CA 1
ATOM 1471 C C . LEU A 1 207 ? -35.901 23.339 -19.841 1.00 69.31 207 LEU A C 1
ATOM 1473 O O . LEU A 1 207 ? -36.473 24.306 -19.333 1.00 69.31 207 LEU A O 1
ATOM 1477 N N . ASP A 1 208 ? -34.767 23.447 -20.535 1.00 69.75 208 ASP A N 1
ATOM 1478 C CA . ASP A 1 208 ? -34.211 24.742 -20.932 1.00 69.75 208 ASP A CA 1
ATOM 1479 C C . ASP A 1 208 ? -35.201 25.474 -21.861 1.00 69.75 208 ASP A C 1
ATOM 1481 O O . ASP A 1 208 ? -35.585 24.934 -22.905 1.00 69.75 208 ASP A O 1
ATOM 1485 N N . PRO A 1 209 ? -35.646 26.699 -21.522 1.00 68.19 209 PRO A N 1
ATOM 1486 C CA . PRO A 1 209 ? -36.557 27.451 -22.371 1.00 68.19 209 PRO A CA 1
ATOM 1487 C C . PRO A 1 209 ? -35.812 28.033 -23.579 1.00 68.19 209 PRO A C 1
ATOM 1489 O O . PRO A 1 209 ? -34.902 28.855 -23.434 1.00 68.19 209 PRO A O 1
ATOM 1492 N N . GLU A 1 210 ? -36.241 27.657 -24.787 1.00 65.44 210 GLU A N 1
ATOM 1493 C CA . GLU A 1 210 ? -35.746 28.250 -26.033 1.00 65.44 210 GLU A CA 1
ATOM 1494 C C . GLU A 1 210 ? -35.907 29.782 -26.005 1.00 65.44 210 GLU A C 1
ATOM 1496 O O . GLU A 1 210 ? -37.023 30.305 -25.971 1.00 65.44 210 GLU A O 1
ATOM 1501 N N . GLY A 1 211 ? -34.784 30.511 -26.017 1.00 59.28 211 GLY A N 1
ATOM 1502 C CA . GLY A 1 211 ? -34.764 31.980 -26.031 1.00 59.28 211 GLY A CA 1
ATOM 1503 C C . GLY A 1 211 ? -33.941 32.660 -24.932 1.00 59.28 211 GLY A C 1
ATOM 1504 O O . GLY A 1 211 ? -33.848 33.884 -24.945 1.00 59.28 211 GLY A O 1
ATOM 1505 N N . ALA A 1 212 ? -33.297 31.923 -24.019 1.00 58.03 212 ALA A N 1
ATOM 1506 C CA . ALA A 1 212 ? -32.436 32.482 -22.961 1.00 58.03 212 ALA A CA 1
ATOM 1507 C C . ALA A 1 212 ? -31.074 33.058 -23.447 1.00 58.03 212 ALA A C 1
ATOM 1509 O O . ALA A 1 212 ? -30.084 33.028 -22.718 1.00 58.03 212 ALA A O 1
ATOM 1510 N N . ALA A 1 213 ? -31.017 33.594 -24.670 1.00 55.94 213 ALA A N 1
ATOM 1511 C CA . ALA A 1 213 ? -29.861 34.278 -25.247 1.00 55.94 213 ALA A CA 1
ATOM 1512 C C . ALA A 1 213 ? -30.279 35.676 -25.739 1.00 55.94 213 ALA A C 1
ATOM 1514 O O . ALA A 1 213 ? -30.956 35.800 -26.762 1.00 55.94 213 ALA A O 1
ATOM 1515 N N . GLY A 1 214 ? -29.869 36.715 -25.004 1.00 51.28 214 GLY A N 1
ATOM 1516 C CA . GLY A 1 214 ? -30.133 38.131 -25.285 1.00 51.28 214 GLY A CA 1
ATOM 1517 C C . GLY A 1 214 ? -29.056 39.032 -24.696 1.00 51.28 214 GLY A C 1
ATOM 1518 O O . GLY A 1 214 ? -28.506 38.650 -23.640 1.00 51.28 214 GLY A O 1
#

Mean predicted aligned error: 17.19 Å

Sequence (214 aa):
MIPQRSARRRLTTTVLLLPLLALPLTACGSEGSAAPAAEAADPTPADTSAAPDAPDPSEPADPADPSAPAEFPGVAPELIYLTEIPGHTLAPQSAGVIGEDGWGCSYVSATGGTIELRVERAEPGAADTDITADRAAGITEFHRIRDGVRISVVTTDPDADPDLLRAALEAAHPADAAELAEALPQEDGGAPVRRGDLPPNGDGAPLDPEGAAG

Nearest PDB structures (foldseek):
  5lly-assembly1_C  TM=6.363E-01  e=1.182E+00  Idiomarina sp. A28L
  5llx-assembly1_B  TM=7.509E-01  e=2.095E+00  Idiomarina sp. A28L
  5llx-assembly1_A  TM=7.521E-01  e=2.095E+00  Idiomarina sp. A28L
  2bol-assembly1_B  TM=3.765E-01  e=1.404E+00  Taenia saginata
  2bol-assembly1_A  TM=3.199E-01  e=1.666E+00  Taenia saginata

Organism: NCBI:txid408015

Radius of gyration: 29.09 Å; Cα contacts (8 Å, |Δi|>4): 269; chains: 1; bounding box: 86×87×56 Å

pLDDT: mean 77.58, std 22.43, range [32.62, 98.88]

Solvent-accessible surface area (backbone atoms only — not comparable to full-atom values): 14225 Å² total; per-residue (Å²): 140,81,87,83,80,85,81,83,79,82,82,80,92,79,89,83,87,82,81,91,81,88,83,85,90,78,83,89,84,88,84,84,86,83,85,83,88,87,87,89,88,81,90,85,84,88,83,86,89,80,78,82,80,74,83,64,94,79,64,73,78,77,78,65,57,67,84,38,72,24,83,54,93,66,36,44,46,94,35,40,62,46,60,63,48,94,77,42,43,78,41,53,95,52,54,47,72,37,94,84,40,13,22,31,34,36,29,39,28,94,84,71,51,56,40,33,45,37,22,39,78,39,63,93,86,62,70,72,46,70,85,43,77,50,77,56,100,62,36,43,34,36,34,31,30,51,98,57,34,30,44,36,33,35,29,64,58,87,84,61,57,72,66,57,47,46,49,25,56,68,54,47,41,74,34,28,34,44,56,45,46,70,64,45,63,78,76,75,80,66,79,76,80,75,74,87,77,70,52,99,72,67,92,75,72,82,81,80,67,92,74,89,76,130

Secondary structure (DSSP, 8-state):
--------------------------------------------------PPPPPPTTSPPPPPPTTSBP--TTS-GGG-EE---TTEEEEEEEEEEETTTEEEEEEEETTS-EEEEEEEEPPTT------EEEEETTEEEEEEEETTEEEEEEE--TT--HHHHHHHHHH-EEPBHHHHHHHS-----------TT--SSS-S-----TT---